Protein AF-0000000079027272 (afdb_homodimer)

Sequence (324 aa):
MKRSRFILGLALTLLLTIATTPSQCKYHSKNQIARANRTTDKSATPFGSLYAFDDLLREGPEPNSTVVGNGKGLYLSASQDPANFTLVMYADFGFTTGKFKGSSFGVFSRNPVAELPEREMAVVGGRGKFRLARGFVRVKTHYFNAIMGDNIVKYKATLIHYMKRSRFILGLALTLLLTIATTPSQCKYHSKNQIARANRTTDKSATPFGSLYAFDDLLREGPEPNSTVVGNGKGLYLSASQDPANFTLVMYADFGFTTGKFKGSSFGVFSRNPVAELPEREMAVVGGRGKFRLARGFVRVKTHYFNAIMGDNIVKYKATLIHY

InterPro domains:
  IPR004265 Dirigent protein [PF03018] (31-159)
  IPR004265 Dirigent protein [PTHR21495] (33-157)
  IPR044859 Allene oxide cyclase/Dirigent protein [G3DSA:2.40.480.10] (22-154)

Nearest PDB structures (foldseek):
  8th2-assembly1_C  TM=8.639E-01  e=2.948E-14  Pisum sativum
  6ooc-assembly1_B  TM=8.538E-01  e=3.631E-14  Glycyrrhiza echinata
  6ooc-assembly1_C  TM=8.165E-01  e=3.106E-14  Glycyrrhiza echinata
  6ooc-assembly1_A  TM=8.113E-01  e=9.766E-14  Glycyrrhiza echinata
  6ood-assembly1_A  TM=8.387E-01  e=9.656E-13  Pisum sativum

Organism: Rubus argutus (NCBI:txid59490)

Foldseek 3Di:
DPDDDDDDDDKDKDKAKKKWFWDPDPDTQKDFDDADPPPPPPQPWRARTKMWGWTFMFSDLDPPGDTFFIKTDMKGQHDSDPLQTKIWDFIKTAGCDDPRHPKIWTWTAIDRVNDPQKDKTWIDAMDDVQHPKTWMKIKGWPDADPVSRTTMMMIIIIIIGD/DDDDDDDDDDKDKDKAKKKWFWDPDPDTQKDWDDADPPPPPPQPWRARTKMWGWTFMFSDLDPPGDTFFIKTDMKGFHDSDPLQTKIWDFIKTAGCDDPRHPKIWTWTAIDRVNDPQKDKTWTDAMDDVQHPKTWMWIKGWPDADPVSRTTMMMIIIIIIGD

Radius of gyration: 20.02 Å; Cα contacts (8 Å, |Δi|>4): 958; chains: 2; bounding box: 42×56×56 Å

Secondary structure (DSSP, 8-state):
-----------EEEEEEEEEE---SSS-SEEEEE--TT--TT-SS-TT-EEEEEEEEESSSSTTSPEEEEEEEEEEE--S-GGG--EEEEEEEEE-SGGGTT-EEEEEEEE-TTS-S-EEEEEEEEEGGGTT-EEEEEEEEEEEETTTTEEEEEEEEEEEE-/---EEE-----EEEEEEEEEE---SSS-SEEEEE--SS--TT-SS-TT-EEEEEEEEESSSSTTSPEEEEEEEEEEE--S-GGG--EEEEEEEEE-SGGGTT-EEEEEEEE-TTS-S-EEEEEEEEEGGGTT-EEEEEEEEEEEETTTTEEEEEEEEEEEE-

pLDDT: mean 88.58, std 12.96, range [37.84, 98.75]

Solvent-accessible surface area (backbone atoms only — not comparable to full-atom values): 15992 Å² total; per-residue (Å²): 126,88,78,82,74,86,72,88,73,63,55,34,33,39,56,46,61,32,10,37,35,63,35,84,51,97,52,69,30,59,43,79,75,34,38,27,73,75,56,49,96,74,53,82,34,64,36,30,29,31,28,39,38,47,25,35,18,18,57,35,78,52,93,83,40,55,75,35,33,33,36,37,40,36,40,29,34,37,22,68,49,64,83,62,29,26,32,32,37,46,34,37,43,35,25,71,41,74,95,47,43,74,16,28,40,29,33,45,25,45,39,47,69,59,46,74,77,59,34,55,28,10,22,52,29,31,36,63,89,29,31,74,17,31,16,35,30,40,37,31,78,74,42,77,38,82,90,82,66,44,44,29,37,33,35,43,33,41,33,37,23,95,129,86,55,70,42,82,63,92,71,64,77,42,80,44,79,46,62,32,11,38,34,64,34,85,51,99,47,70,29,60,35,54,24,45,58,46,88,73,60,51,99,74,58,85,32,66,39,51,29,30,30,26,30,35,24,34,19,18,58,36,80,50,92,82,39,55,73,33,34,30,36,32,32,38,40,30,34,68,24,70,48,66,84,62,28,27,33,36,38,47,33,24,42,34,26,71,41,74,97,48,45,72,15,30,40,17,32,60,30,57,39,49,69,56,46,73,77,56,36,63,34,38,32,50,12,6,18,61,88,29,29,49,17,33,42,36,30,38,37,33,78,76,43,78,38,82,88,83,66,44,44,30,37,35,36,43,33,41,36,38,24,96

Structure (mmCIF, N/CA/C/O backbone):
data_AF-0000000079027272-model_v1
#
loop_
_entity.id
_entity.type
_entity.pdbx_description
1 polymer 'Dirigent protein'
#
loop_
_atom_site.group_PDB
_atom_site.id
_atom_site.type_symbol
_atom_site.label_atom_id
_atom_site.label_alt_id
_atom_site.label_comp_id
_atom_site.label_asym_id
_atom_site.label_entity_id
_atom_site.label_seq_id
_atom_site.pdbx_PDB_ins_code
_atom_site.Cartn_x
_atom_site.Cartn_y
_atom_site.Cartn_z
_atom_site.occupancy
_atom_site.B_iso_or_equiv
_atom_site.auth_seq_id
_atom_site.auth_comp_id
_atom_site.auth_asym_id
_atom_site.auth_atom_id
_atom_site.pdbx_PDB_model_num
ATOM 1 N N . MET A 1 1 ? -20 -11.266 31.109 1 37.84 1 MET A N 1
ATOM 2 C CA . MET A 1 1 ? -18.656 -11.086 30.609 1 37.84 1 MET A CA 1
ATOM 3 C C . MET A 1 1 ? -18.312 -12.148 29.562 1 37.84 1 MET A C 1
ATOM 5 O O . MET A 1 1 ? -18.344 -13.344 29.859 1 37.84 1 MET A O 1
ATOM 9 N N . LYS A 1 2 ? -18.672 -11.781 28.297 1 43.16 2 LYS A N 1
ATOM 10 C CA . LYS A 1 2 ? -18.578 -12.82 27.281 1 43.16 2 LYS A CA 1
ATOM 11 C C . LYS A 1 2 ? -17.234 -13.539 27.328 1 43.16 2 LYS A C 1
ATOM 13 O O . LYS A 1 2 ? -16.203 -12.898 27.516 1 43.16 2 LYS A O 1
ATOM 18 N N . ARG A 1 3 ? -17.094 -14.883 27.562 1 42.66 3 ARG A N 1
ATOM 19 C CA . ARG A 1 3 ? -15.961 -15.773 27.75 1 42.66 3 ARG A CA 1
ATOM 20 C C . ARG A 1 3 ? -15.094 -15.82 26.5 1 42.66 3 ARG A C 1
ATOM 22 O O . ARG A 1 3 ? -15.602 -15.992 25.391 1 42.66 3 ARG A O 1
ATOM 29 N N . SER A 1 4 ? -13.93 -15.273 26.469 1 53.44 4 SER A N 1
ATOM 30 C CA . SER A 1 4 ? -12.93 -15.375 25.406 1 53.44 4 SER A CA 1
ATOM 31 C C . SER A 1 4 ? -12.492 -16.828 25.203 1 53.44 4 SER A C 1
ATOM 33 O O . SER A 1 4 ? -12.164 -17.516 26.156 1 53.44 4 SER A O 1
ATOM 35 N N . ARG A 1 5 ? -13.086 -17.562 24.266 1 51.94 5 ARG A N 1
ATOM 36 C CA . ARG A 1 5 ? -12.633 -18.922 23.953 1 51.94 5 ARG A CA 1
ATOM 37 C C . ARG A 1 5 ? -11.25 -18.906 23.312 1 51.94 5 ARG A C 1
ATOM 39 O O . ARG A 1 5 ? -10.977 -18.078 22.438 1 51.94 5 ARG A O 1
ATOM 46 N N . PHE A 1 6 ? -10.344 -19.516 24.078 1 56.75 6 PHE A N 1
ATOM 47 C CA . PHE A 1 6 ? -9.016 -19.734 23.516 1 56.75 6 PHE A CA 1
ATOM 48 C C . PHE A 1 6 ? -9.094 -20.609 22.266 1 56.75 6 PHE A C 1
ATOM 50 O O . PHE A 1 6 ? -9.781 -21.625 22.266 1 56.75 6 PHE A O 1
ATOM 57 N N . ILE A 1 7 ? -8.891 -20.062 21.172 1 57.84 7 ILE A N 1
ATOM 58 C CA . ILE A 1 7 ? -8.844 -20.844 19.938 1 57.84 7 ILE A CA 1
ATOM 59 C C . ILE A 1 7 ? -7.395 -21.172 19.594 1 57.84 7 ILE A C 1
ATOM 61 O O . ILE A 1 7 ? -6.543 -20.281 19.578 1 57.84 7 ILE A O 1
ATOM 65 N N . LEU A 1 8 ? -7 -22.344 19.797 1 59.88 8 LEU A N 1
ATOM 66 C CA . LEU A 1 8 ? -5.715 -22.812 19.297 1 59.88 8 LEU A CA 1
ATOM 67 C C . LEU A 1 8 ? -5.75 -22.969 17.766 1 59.88 8 LEU A C 1
ATOM 69 O O . LEU A 1 8 ? -6.68 -23.562 17.219 1 59.88 8 LEU A O 1
ATOM 73 N N . GLY A 1 9 ? -5.039 -21.984 17.125 1 60.5 9 GLY A N 1
ATOM 74 C CA . GLY A 1 9 ? -5.066 -22.109 15.68 1 60.5 9 GLY A CA 1
ATOM 75 C C . GLY A 1 9 ? -3.736 -22.531 15.094 1 60.5 9 GLY A C 1
ATOM 76 O O . GLY A 1 9 ? -2.686 -22.312 15.695 1 60.5 9 GLY A O 1
ATOM 77 N N . L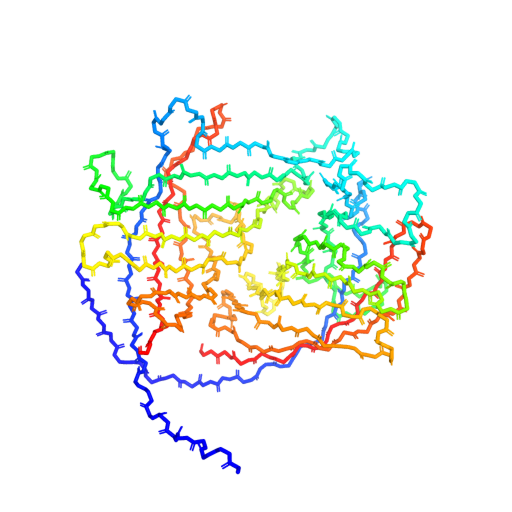EU A 1 10 ? -3.812 -23.469 14.227 1 71.25 10 LEU A N 1
ATOM 78 C CA . LEU A 1 10 ? -2.658 -23.891 13.445 1 71.25 10 LEU A CA 1
ATOM 79 C C . LEU A 1 10 ? -2.469 -23 12.227 1 71.25 10 LEU A C 1
ATOM 81 O O . LEU A 1 10 ? -3.43 -22.688 11.516 1 71.25 10 LEU A O 1
ATOM 85 N N . ALA A 1 11 ? -1.301 -22.438 12.203 1 76.56 11 ALA A N 1
ATOM 86 C CA . ALA A 1 11 ? -0.993 -21.656 11.016 1 76.56 11 ALA A CA 1
ATOM 87 C C . ALA A 1 11 ? -0.346 -22.516 9.938 1 76.56 11 ALA A C 1
ATOM 89 O O . ALA A 1 11 ? 0.498 -23.359 10.234 1 76.56 11 ALA A O 1
ATOM 90 N N . LEU A 1 12 ? -0.949 -22.391 8.742 1 82.19 12 LEU A N 1
ATOM 91 C CA . LEU A 1 12 ? -0.43 -23.094 7.578 1 82.19 12 LEU A CA 1
ATOM 92 C C . LEU A 1 12 ? 0.131 -22.109 6.555 1 82.19 12 LEU A C 1
ATOM 94 O O . LEU A 1 12 ? -0.449 -21.047 6.328 1 82.19 12 LEU A O 1
ATOM 98 N N . THR A 1 13 ? 1.261 -22.562 6.031 1 87.44 13 THR A N 1
ATOM 99 C CA . THR A 1 13 ? 1.841 -21.75 4.961 1 87.44 13 THR A CA 1
ATOM 100 C C . THR A 1 13 ? 1.436 -22.297 3.594 1 87.44 13 THR A C 1
ATOM 102 O O . THR A 1 13 ? 1.545 -23.5 3.34 1 87.44 13 THR A O 1
ATOM 105 N N . LEU A 1 14 ? 0.906 -21.453 2.75 1 87.75 14 LEU A N 1
ATOM 106 C CA . LEU A 1 14 ? 0.535 -21.766 1.378 1 87.75 14 LEU A CA 1
ATOM 107 C C . LEU A 1 14 ? 1.426 -21.031 0.384 1 87.75 14 LEU A C 1
ATOM 109 O O . LEU A 1 14 ? 1.659 -19.828 0.526 1 87.75 14 LEU A O 1
ATOM 113 N N . LEU A 1 15 ? 1.978 -21.812 -0.523 1 90.62 15 LEU A N 1
ATOM 114 C CA . LEU A 1 15 ? 2.746 -21.25 -1.628 1 90.62 15 LEU A CA 1
ATOM 115 C C . LEU A 1 15 ? 1.968 -21.344 -2.936 1 90.62 15 LEU A C 1
ATOM 117 O O . LEU A 1 15 ? 1.522 -22.438 -3.318 1 90.62 15 LEU A O 1
ATOM 121 N N . LEU A 1 16 ? 1.773 -20.234 -3.625 1 93 16 LEU A N 1
ATOM 122 C CA . LEU A 1 16 ? 0.993 -20.156 -4.855 1 93 16 LEU A CA 1
ATOM 123 C C . LEU A 1 16 ? 1.752 -19.375 -5.934 1 93 16 LEU A C 1
ATOM 125 O O . LEU A 1 16 ? 2.385 -18.359 -5.645 1 93 16 LEU A O 1
ATOM 129 N N . THR A 1 17 ? 1.696 -19.922 -7.117 1 94.38 17 THR A N 1
ATOM 130 C CA . THR A 1 17 ? 2.158 -19.172 -8.273 1 94.38 17 THR A CA 1
ATOM 131 C C . THR A 1 17 ? 0.999 -18.859 -9.219 1 94.38 17 THR A C 1
ATOM 133 O O . THR A 1 17 ? 0.255 -19.766 -9.609 1 94.38 17 THR A O 1
ATOM 136 N N . ILE A 1 18 ? 0.856 -17.578 -9.547 1 94.69 18 ILE A N 1
ATOM 137 C CA . ILE A 1 18 ? -0.203 -17.109 -10.438 1 94.69 18 ILE A CA 1
ATOM 138 C C . ILE A 1 18 ? 0.326 -15.977 -11.32 1 94.69 18 ILE A C 1
ATOM 140 O O . ILE A 1 18 ? 1.447 -15.5 -11.125 1 94.69 18 ILE A O 1
ATOM 144 N N . ALA A 1 19 ? -0.544 -15.68 -12.305 1 96.25 19 ALA A N 1
ATOM 145 C CA . ALA A 1 19 ? -0.18 -14.555 -13.172 1 96.25 19 ALA A CA 1
ATOM 146 C C . ALA A 1 19 ? -1.413 -13.758 -13.586 1 96.25 19 ALA A C 1
ATOM 148 O O . ALA A 1 19 ? -2.502 -14.32 -13.734 1 96.25 19 ALA A O 1
ATOM 149 N N . THR A 1 20 ? -1.209 -12.453 -13.734 1 94 20 THR A N 1
ATOM 150 C CA . THR A 1 20 ? -2.256 -11.633 -14.328 1 94 20 THR A CA 1
ATOM 151 C C . THR A 1 20 ? -1.944 -11.344 -15.789 1 94 20 THR A C 1
ATOM 153 O O . THR A 1 20 ? -0.791 -11.094 -16.156 1 94 20 THR A O 1
ATOM 156 N N . THR A 1 21 ? -2.965 -11.367 -16.578 1 90.88 21 THR A N 1
ATOM 157 C CA . THR A 1 21 ? -2.934 -10.969 -17.984 1 90.88 21 THR A CA 1
ATOM 158 C C . THR A 1 21 ? -4.094 -10.031 -18.297 1 90.88 21 THR A C 1
ATOM 160 O O . THR A 1 21 ? -5.137 -10.07 -17.641 1 90.88 21 THR A O 1
ATOM 163 N N . PRO A 1 22 ? -3.822 -9.156 -19.312 1 86.25 22 PRO A N 1
ATOM 164 C CA . PRO A 1 22 ? -4.93 -8.258 -19.641 1 86.25 22 PRO A CA 1
ATOM 165 C C . PRO A 1 22 ? -6.199 -9.008 -20.031 1 86.25 22 PRO A C 1
ATOM 167 O O . PRO A 1 22 ? -6.129 -10.07 -20.656 1 86.25 22 PRO A O 1
ATOM 170 N N . SER A 1 23 ? -7.281 -8.359 -19.562 1 79.06 23 SER A N 1
ATOM 171 C CA . SER A 1 23 ? -8.555 -8.906 -20.031 1 79.06 23 SER A CA 1
ATOM 172 C C . SER A 1 23 ? -8.82 -8.523 -21.469 1 79.06 23 SER A C 1
ATOM 174 O O . SER A 1 23 ? -8.344 -7.488 -21.953 1 79.06 23 SER A O 1
ATOM 176 N N . GLN A 1 24 ? -9.188 -9.406 -22.266 1 68.44 24 GLN A N 1
ATOM 177 C CA . GLN A 1 24 ? -9.508 -9.18 -23.672 1 68.44 24 GLN A CA 1
ATOM 178 C C . GLN A 1 24 ? -10.883 -8.531 -23.812 1 68.44 24 GLN A C 1
ATOM 180 O O . GLN A 1 24 ? -11.406 -8.445 -24.922 1 68.44 24 GLN A O 1
ATOM 185 N N . CYS A 1 25 ? -11.266 -8.047 -22.75 1 60.62 25 CYS A N 1
ATOM 186 C CA . CYS A 1 25 ? -12.609 -7.5 -22.906 1 60.62 25 CYS A CA 1
ATOM 187 C C . CYS A 1 25 ? -12.586 -6.199 -23.688 1 60.62 25 CYS A C 1
ATOM 189 O O . CYS A 1 25 ? -11.516 -5.656 -23.969 1 60.62 25 CYS A O 1
ATOM 191 N N . LYS A 1 26 ? -13.766 -5.848 -24.219 1 55.88 26 LYS A N 1
ATOM 192 C CA . LYS A 1 26 ? -13.992 -4.66 -25.047 1 55.88 26 LYS A CA 1
ATOM 193 C C . LYS A 1 26 ? -13.344 -3.43 -24.406 1 55.88 26 LYS A C 1
ATOM 195 O O . LYS A 1 26 ? -12.844 -2.557 -25.125 1 55.88 26 LYS A O 1
ATOM 200 N N . TYR A 1 27 ? -13.398 -3.479 -23.094 1 59.91 27 TYR A N 1
ATOM 201 C CA . TYR A 1 27 ? -12.797 -2.326 -22.438 1 59.91 27 TYR A CA 1
ATOM 202 C C . TYR A 1 27 ? -11.391 -2.643 -21.953 1 59.91 27 TYR A C 1
ATOM 204 O O . TYR A 1 27 ? -11.062 -3.801 -21.688 1 59.91 27 TYR A O 1
ATOM 212 N N . HIS A 1 28 ? -10.656 -1.711 -21.953 1 70.38 28 HIS A N 1
ATOM 213 C CA . HIS A 1 28 ? -9.297 -1.868 -21.453 1 70.38 28 HIS A CA 1
ATOM 214 C C . HIS A 1 28 ? -9.305 -2.338 -20 1 70.38 28 HIS A C 1
ATOM 216 O O . HIS A 1 28 ? -10.133 -1.894 -19.203 1 70.38 28 HIS A O 1
ATOM 222 N N . SER A 1 29 ? -8.562 -3.297 -19.719 1 82.31 29 SER A N 1
ATOM 223 C CA . SER A 1 29 ? -8.531 -3.939 -18.406 1 82.31 29 SER A CA 1
ATOM 224 C C . SER A 1 29 ? -8.07 -2.969 -17.328 1 82.31 29 SER A C 1
ATOM 226 O O . SER A 1 29 ? -8.156 -3.273 -16.141 1 82.31 29 SER A O 1
ATOM 228 N N . LYS A 1 30 ? -7.613 -1.776 -17.766 1 88.69 30 LYS A N 1
ATOM 229 C CA . LYS A 1 30 ? -7.195 -0.708 -16.859 1 88.69 30 LYS A CA 1
ATOM 230 C C . LYS A 1 30 ? -7.738 0.643 -17.328 1 88.69 30 LYS A C 1
ATOM 232 O O . LYS A 1 30 ? -7.656 0.98 -18.5 1 88.69 30 LYS A O 1
ATOM 237 N N . ASN A 1 31 ? -8.312 1.401 -16.453 1 89.81 31 ASN A N 1
ATOM 238 C CA . ASN A 1 31 ? -8.883 2.715 -16.75 1 89.81 31 ASN A CA 1
ATOM 239 C C . ASN A 1 31 ? -8.484 3.738 -15.688 1 89.81 31 ASN A C 1
ATOM 241 O O . ASN A 1 31 ? -8.633 3.488 -14.484 1 89.81 31 ASN A O 1
ATOM 245 N N . GLN A 1 32 ? -7.98 4.867 -16.172 1 91.31 32 GLN A N 1
ATOM 246 C CA . GLN A 1 32 ? -7.715 5.961 -15.242 1 91.31 32 GLN A CA 1
ATOM 247 C C . GLN A 1 32 ? -9.016 6.531 -14.68 1 91.31 32 GLN A C 1
ATOM 249 O O . GLN A 1 32 ? -9.93 6.863 -15.43 1 91.31 32 GLN A O 1
ATOM 254 N N . ILE A 1 33 ? -9.117 6.656 -13.422 1 93.88 33 ILE A N 1
ATOM 255 C CA . ILE A 1 33 ? -10.391 7.082 -12.844 1 93.88 33 ILE A CA 1
ATOM 256 C C . ILE A 1 33 ? -10.203 8.406 -12.109 1 93.88 33 ILE A C 1
ATOM 258 O O . ILE A 1 33 ? -11.18 9.07 -11.758 1 93.88 33 ILE A O 1
ATOM 262 N N . ALA A 1 34 ? -8.992 8.734 -11.828 1 93.5 34 ALA A N 1
ATOM 263 C CA . ALA A 1 34 ? -8.664 10.016 -11.188 1 93.5 34 ALA A CA 1
ATOM 264 C C . ALA A 1 34 ? -7.246 10.453 -11.539 1 93.5 34 ALA A C 1
ATOM 266 O O . ALA A 1 34 ? -6.422 9.633 -11.945 1 93.5 34 ALA A O 1
ATOM 267 N N . ARG A 1 35 ? -6.988 11.734 -11.406 1 90.31 35 ARG A N 1
ATOM 268 C CA . ARG A 1 35 ? -5.66 12.273 -11.664 1 90.31 35 ARG A CA 1
ATOM 269 C C . ARG A 1 35 ? -5.441 13.586 -10.914 1 90.31 35 ARG A C 1
ATOM 271 O O . ARG A 1 35 ? -6.402 14.273 -10.578 1 90.31 35 ARG A O 1
ATOM 278 N N . ALA A 1 36 ? -4.176 13.781 -10.664 1 86.69 36 ALA A N 1
ATOM 279 C CA . ALA A 1 36 ? -3.836 15.039 -10 1 86.69 36 ALA A CA 1
ATOM 280 C C . ALA A 1 36 ? -4.312 16.234 -10.812 1 86.69 36 ALA A C 1
ATOM 282 O O . ALA A 1 36 ? -4.227 16.234 -12.047 1 86.69 36 ALA A O 1
ATOM 283 N N . ASN A 1 37 ? -4.922 17.125 -10.102 1 74 37 ASN A N 1
ATOM 284 C CA . ASN A 1 37 ? -5.363 18.359 -10.75 1 74 37 ASN A CA 1
ATOM 285 C C . ASN A 1 37 ? -4.191 19.141 -11.344 1 74 37 ASN A C 1
ATOM 287 O O . ASN A 1 37 ? -4.336 19.781 -12.375 1 74 37 ASN A O 1
ATOM 291 N N . ARG A 1 38 ? -3.143 19.219 -10.516 1 62.56 38 ARG A N 1
ATOM 292 C CA . ARG A 1 38 ? -2.035 20.031 -11 1 62.56 38 ARG A CA 1
ATOM 293 C C . ARG A 1 38 ? -0.962 19.172 -11.656 1 62.56 38 ARG A C 1
ATOM 295 O O . ARG A 1 38 ? 0.179 19.609 -11.82 1 62.56 38 ARG A O 1
ATOM 302 N N . THR A 1 39 ? -1.267 17.938 -12.039 1 55.66 39 THR A N 1
ATOM 303 C CA . THR A 1 39 ? -0.167 17.25 -12.711 1 55.66 39 THR A CA 1
ATOM 304 C C . THR A 1 39 ? 0.301 18.047 -13.93 1 55.66 39 THR A C 1
ATOM 306 O O . THR A 1 39 ? -0.513 18.453 -14.758 1 55.66 39 THR A O 1
ATOM 309 N N . THR A 1 40 ? 1.293 18.812 -13.711 1 53.12 40 THR A N 1
ATOM 310 C CA . THR A 1 40 ? 1.785 19.609 -14.828 1 53.12 40 THR A CA 1
ATOM 311 C C . THR A 1 40 ? 2.162 18.719 -16 1 53.12 40 THR A C 1
ATOM 313 O O . THR A 1 40 ? 2.615 17.578 -15.805 1 53.12 40 THR A O 1
ATOM 316 N N . ASP A 1 41 ? 1.489 18.938 -17.094 1 56.25 41 ASP A N 1
ATOM 317 C CA . ASP A 1 41 ? 1.88 18.391 -18.375 1 56.25 41 ASP A CA 1
ATOM 318 C C . ASP A 1 41 ? 3.381 18.109 -18.422 1 56.25 41 ASP A C 1
ATOM 320 O O . ASP A 1 41 ? 3.861 17.422 -19.328 1 56.25 41 ASP A O 1
ATOM 324 N N . LYS A 1 42 ? 3.998 18.547 -17.281 1 61.62 42 LYS A N 1
ATOM 325 C CA . LYS A 1 42 ? 5.449 18.422 -17.422 1 61.62 42 LYS A CA 1
ATOM 326 C C . LYS A 1 42 ? 6.008 17.375 -16.469 1 61.62 42 LYS A C 1
ATOM 328 O O . LYS A 1 42 ? 7.227 17.219 -16.359 1 61.62 42 LYS A O 1
ATOM 333 N N . SER A 1 43 ? 5.07 16.531 -15.797 1 70.12 43 SER A N 1
ATOM 334 C CA . SER A 1 43 ? 5.652 15.586 -14.844 1 70.12 43 SER A CA 1
ATOM 335 C C . SER A 1 43 ? 6.211 14.359 -15.555 1 70.12 43 SER A C 1
ATOM 337 O O . SER A 1 43 ? 5.641 13.898 -16.547 1 70.12 43 SER A O 1
ATOM 339 N N . ALA A 1 44 ? 7.414 13.969 -15.141 1 80.5 44 ALA A N 1
ATOM 340 C CA . ALA A 1 44 ? 8.102 12.828 -15.734 1 80.5 44 ALA A CA 1
ATOM 341 C C . ALA A 1 44 ? 7.34 11.531 -15.477 1 80.5 44 ALA A C 1
ATOM 343 O O . ALA A 1 44 ? 7.586 10.516 -16.125 1 80.5 44 ALA A O 1
ATOM 344 N N . THR A 1 45 ? 6.465 11.508 -14.469 1 86.56 45 THR A N 1
ATOM 345 C CA . THR A 1 45 ? 5.617 10.359 -14.148 1 86.56 45 THR A CA 1
ATOM 346 C C . THR A 1 45 ? 4.152 10.781 -14.062 1 86.56 45 THR A C 1
ATOM 348 O O . THR A 1 45 ? 3.846 11.961 -13.906 1 86.56 45 THR A O 1
ATOM 351 N N . PRO A 1 46 ? 3.299 9.906 -14.164 1 89.38 46 PRO A N 1
ATOM 352 C CA . PRO A 1 46 ? 1.892 10.242 -13.945 1 89.38 46 PRO A CA 1
ATOM 353 C C . PRO A 1 46 ? 1.521 10.266 -12.461 1 89.38 46 PRO A C 1
ATOM 355 O O . PRO A 1 46 ? 0.479 9.727 -12.07 1 89.38 46 PRO A O 1
ATOM 358 N N . PHE A 1 47 ? 2.336 10.906 -11.719 1 90.38 47 PHE A N 1
ATOM 359 C CA . PHE A 1 47 ? 2.1 10.984 -10.281 1 90.38 47 PHE A CA 1
ATOM 360 C C . PHE A 1 47 ? 0.689 11.484 -9.992 1 90.38 47 PHE A C 1
ATOM 362 O O . PHE A 1 47 ? 0.264 12.508 -10.539 1 90.38 47 PHE A O 1
ATOM 369 N N . GLY A 1 48 ? 0.045 10.68 -9.164 1 93.12 48 GLY A N 1
ATOM 370 C CA . GLY A 1 48 ? -1.293 11.086 -8.766 1 93.12 48 GLY A CA 1
ATOM 371 C C . GLY A 1 48 ? -2.381 10.5 -9.641 1 93.12 48 GLY A C 1
ATOM 372 O O . GLY A 1 48 ? -3.568 10.758 -9.422 1 93.12 48 GLY A O 1
ATOM 373 N N . SER A 1 49 ? -1.985 9.797 -10.602 1 94.19 49 SER A N 1
ATOM 374 C CA . SER A 1 49 ? -2.996 9.109 -11.398 1 94.19 49 SER A CA 1
ATOM 375 C C . SER A 1 49 ? -3.459 7.828 -10.727 1 94.19 49 SER A C 1
ATOM 377 O O . SER A 1 49 ? -2.639 7.031 -10.266 1 94.19 49 SER A O 1
ATOM 379 N N . LEU A 1 50 ? -4.766 7.66 -10.625 1 96.38 50 LEU A N 1
ATOM 380 C CA . LEU A 1 50 ? -5.391 6.477 -10.047 1 96.38 50 LEU A CA 1
ATOM 381 C C . LEU A 1 50 ? -6.105 5.66 -11.109 1 96.38 50 LEU A C 1
ATOM 383 O O . LEU A 1 50 ? -6.84 6.211 -11.938 1 96.38 50 LEU A O 1
ATOM 387 N N . TYR A 1 51 ? -5.902 4.355 -11.078 1 94.56 51 TYR A N 1
ATOM 388 C CA . TYR A 1 51 ? -6.473 3.471 -12.086 1 94.56 51 TYR A CA 1
ATOM 389 C C . TYR A 1 51 ? -7.312 2.377 -11.438 1 94.56 51 TYR A C 1
ATOM 391 O O . TYR A 1 51 ? -6.969 1.877 -10.359 1 94.56 51 TYR A O 1
ATOM 399 N N . ALA A 1 52 ? -8.391 2.023 -12.125 1 96 52 ALA A N 1
ATOM 400 C CA . ALA A 1 52 ? -9.109 0.776 -11.859 1 96 52 ALA A CA 1
ATOM 401 C C . ALA A 1 52 ? -8.688 -0.315 -12.844 1 96 52 ALA A C 1
ATOM 403 O O . ALA A 1 52 ? -8.445 -0.039 -14.016 1 96 52 ALA A O 1
ATOM 404 N N . PHE A 1 53 ? -8.602 -1.552 -12.32 1 93.75 53 PHE A N 1
ATOM 405 C CA . PHE A 1 53 ? -8.219 -2.604 -13.258 1 93.75 53 PHE A CA 1
ATOM 406 C C . PHE A 1 53 ? -9 -3.885 -12.984 1 93.75 53 PHE A C 1
ATOM 408 O O . PHE A 1 53 ? -9.508 -4.082 -11.875 1 93.75 53 PHE A O 1
ATOM 415 N N . ASP A 1 54 ? -9.211 -4.688 -13.906 1 94.88 54 ASP A N 1
ATOM 416 C CA . ASP A 1 54 ? -9.781 -6.035 -13.938 1 94.88 54 ASP A CA 1
ATOM 417 C C . ASP A 1 54 ? -9.008 -6.93 -14.906 1 94.88 54 ASP A C 1
ATOM 419 O O . ASP A 1 54 ? -9.297 -6.953 -16.109 1 94.88 54 ASP A O 1
ATOM 423 N N . ASP A 1 55 ? -8.07 -7.715 -14.352 1 94.06 55 ASP A N 1
ATOM 424 C CA . ASP A 1 55 ? -7.219 -8.594 -15.156 1 94.06 55 ASP A CA 1
ATOM 425 C C . ASP A 1 55 ? -7.586 -10.062 -14.938 1 94.06 55 ASP A C 1
ATOM 427 O O . ASP A 1 55 ? -8.047 -10.438 -13.859 1 94.06 55 ASP A O 1
ATOM 431 N N . LEU A 1 56 ? -7.328 -10.805 -15.969 1 94.25 56 LEU A N 1
ATOM 432 C CA . LEU A 1 56 ? -7.453 -12.25 -15.781 1 94.25 56 LEU A CA 1
ATOM 433 C C . LEU A 1 56 ? -6.348 -12.773 -14.875 1 94.25 56 LEU A C 1
ATOM 435 O O . LEU A 1 56 ? -5.203 -12.32 -14.961 1 94.25 56 LEU A O 1
ATOM 439 N N . LEU A 1 57 ? -6.73 -13.68 -14.055 1 95.94 57 LEU A N 1
ATOM 440 C CA . LEU A 1 57 ? -5.781 -14.445 -13.25 1 95.94 57 LEU A CA 1
ATOM 441 C C . LEU A 1 57 ? -5.574 -15.844 -13.828 1 95.94 57 LEU A C 1
ATOM 443 O O . LEU A 1 57 ? -6.543 -16.578 -14.055 1 95.94 57 LEU A O 1
ATOM 447 N N . ARG A 1 58 ? -4.285 -16.188 -14.023 1 96.31 58 ARG A N 1
ATOM 448 C CA . ARG A 1 58 ? -3.951 -17.469 -14.648 1 96.31 58 ARG A CA 1
ATOM 449 C C . ARG A 1 58 ? -3 -18.266 -13.773 1 96.31 58 ARG A C 1
ATOM 451 O O . ARG A 1 58 ? -2.359 -17.719 -12.875 1 96.31 58 ARG A O 1
ATOM 458 N N . GLU A 1 59 ? -2.896 -19.531 -14.055 1 95.31 59 GLU A N 1
ATOM 459 C CA . GLU A 1 59 ? -1.995 -20.422 -13.328 1 95.31 59 GLU A CA 1
ATOM 460 C C . GLU A 1 59 ? -0.536 -20.078 -13.609 1 95.31 59 GLU A C 1
ATOM 462 O O . GLU A 1 59 ? 0.35 -20.406 -12.812 1 95.31 59 GLU A O 1
ATOM 467 N N . GLY A 1 60 ? -0.342 -19.516 -14.766 1 92.56 60 GLY A N 1
ATOM 468 C CA . GLY A 1 60 ? 0.993 -19.078 -15.148 1 92.56 60 GLY A CA 1
ATOM 469 C C . GLY A 1 60 ? 0.989 -18.016 -16.219 1 92.56 60 GLY A C 1
ATOM 470 O O . GLY A 1 60 ? -0.071 -17.625 -16.719 1 92.56 60 GLY A O 1
ATOM 471 N N . PRO A 1 61 ? 2.17 -17.484 -16.516 1 90.5 61 PRO A N 1
ATOM 472 C CA . PRO A 1 61 ? 2.262 -16.328 -17.406 1 90.5 61 PRO A CA 1
ATOM 473 C C . PRO A 1 61 ? 2.107 -16.703 -18.875 1 90.5 61 PRO A C 1
ATOM 475 O O . PRO A 1 61 ? 2.043 -15.82 -19.734 1 90.5 61 PRO A O 1
ATOM 478 N N . GLU A 1 62 ? 1.962 -17.953 -19.172 1 88.81 62 GLU A N 1
ATOM 479 C CA . GLU A 1 62 ? 1.84 -18.391 -20.562 1 88.81 62 GLU A CA 1
ATOM 480 C C . GLU A 1 62 ? 0.453 -18.078 -21.125 1 88.81 62 GLU A C 1
ATOM 482 O O . GLU A 1 62 ? -0.549 -18.219 -20.406 1 88.81 62 GLU A O 1
ATOM 487 N N . PRO A 1 63 ? 0.365 -17.625 -22.406 1 79.25 63 PRO A N 1
ATOM 488 C CA . PRO A 1 63 ? -0.907 -17.203 -23 1 79.25 63 PRO A CA 1
ATOM 489 C C . PRO A 1 63 ? -1.98 -18.297 -22.906 1 79.25 63 PRO A C 1
ATOM 491 O O . PRO A 1 63 ? -3.172 -17.984 -22.844 1 79.25 63 PRO A O 1
ATOM 494 N N . ASN A 1 64 ? -1.599 -19.547 -22.859 1 87.12 64 ASN A N 1
ATOM 495 C CA . ASN A 1 64 ? -2.59 -20.609 -22.859 1 87.12 64 ASN A CA 1
ATOM 496 C C . ASN A 1 64 ? -2.789 -21.172 -21.453 1 87.12 64 ASN A C 1
ATOM 498 O O . ASN A 1 64 ? -3.43 -22.219 -21.281 1 87.12 64 ASN A O 1
ATOM 502 N N . SER A 1 65 ? -2.254 -20.484 -20.578 1 91.94 65 SER A N 1
ATOM 503 C CA . SER A 1 65 ? -2.42 -20.938 -19.203 1 91.94 65 SER A CA 1
ATOM 504 C C . SER A 1 65 ? -3.873 -20.812 -18.75 1 91.94 65 SER A C 1
ATOM 506 O O . SER A 1 65 ? -4.594 -19.922 -19.188 1 91.94 65 SER A O 1
ATOM 508 N N . THR A 1 66 ? -4.336 -21.719 -17.875 1 95.38 66 THR A N 1
ATOM 509 C CA . THR A 1 66 ? -5.715 -21.797 -17.406 1 95.38 66 THR A CA 1
ATOM 510 C C . THR A 1 66 ? -6.078 -20.547 -16.609 1 95.38 66 THR A C 1
ATOM 512 O O . THR A 1 66 ? -5.309 -20.109 -15.758 1 95.38 66 THR A O 1
ATOM 515 N N . VAL A 1 67 ? -7.234 -19.984 -16.969 1 95.25 67 VAL A N 1
ATOM 516 C CA . VAL A 1 67 ? -7.785 -18.906 -16.172 1 95.25 67 VAL A CA 1
ATOM 517 C C . VAL A 1 67 ? -8.367 -19.453 -14.867 1 95.25 67 VAL A C 1
ATOM 519 O O . VAL A 1 67 ? -9.172 -20.391 -14.891 1 95.25 67 VAL A O 1
ATOM 522 N N . VAL A 1 68 ? -7.945 -18.844 -13.773 1 97.38 68 VAL A N 1
ATOM 523 C CA . VAL A 1 68 ? -8.406 -19.391 -12.5 1 97.38 68 VAL A CA 1
ATOM 524 C C . VAL A 1 68 ? -9.18 -18.312 -11.734 1 97.38 68 VAL A C 1
ATOM 526 O O . VAL A 1 68 ? -9.695 -18.578 -10.641 1 97.38 68 VAL A O 1
ATOM 529 N N . GLY A 1 69 ? -9.289 -17.031 -12.203 1 96.88 69 GLY A N 1
ATOM 530 C CA . GLY A 1 69 ? -10.016 -15.945 -11.57 1 96.88 69 GLY A CA 1
ATOM 531 C C . GLY A 1 69 ? -9.641 -14.578 -12.117 1 96.88 69 GLY A C 1
ATOM 532 O O . GLY A 1 69 ? -9.484 -14.414 -13.328 1 96.88 69 GLY A O 1
ATOM 533 N N . ASN A 1 70 ? -9.594 -13.641 -11.211 1 96.56 70 ASN A N 1
ATOM 534 C CA . ASN A 1 70 ? -9.258 -12.281 -11.625 1 96.56 70 ASN A CA 1
ATOM 535 C C . ASN A 1 70 ? -8.531 -11.523 -10.516 1 96.56 70 ASN A C 1
ATOM 537 O O . ASN A 1 70 ? -8.75 -11.781 -9.336 1 96.56 70 ASN A O 1
ATOM 541 N N . GLY A 1 71 ? -7.676 -10.742 -10.938 1 96.75 71 GLY A N 1
ATOM 542 C CA . GLY A 1 71 ? -7.176 -9.656 -10.117 1 96.75 71 GLY A CA 1
ATOM 543 C C . GLY A 1 71 ? -7.914 -8.344 -10.344 1 96.75 71 GLY A C 1
ATOM 544 O O . GLY A 1 71 ? -8.07 -7.91 -11.484 1 96.75 71 GLY A O 1
ATOM 545 N N . LYS A 1 72 ? -8.445 -7.754 -9.258 1 97.5 72 LYS A N 1
ATOM 546 C CA . LYS A 1 72 ? -9.234 -6.527 -9.336 1 97.5 72 LYS A CA 1
ATOM 547 C C . LYS A 1 72 ? -8.797 -5.523 -8.273 1 97.5 72 LYS A C 1
ATOM 549 O O . LYS A 1 72 ? -8.359 -5.91 -7.188 1 97.5 72 LYS A O 1
ATOM 554 N N . GLY A 1 73 ? -8.922 -4.211 -8.68 1 97.81 73 GLY A N 1
ATOM 555 C CA . GLY A 1 73 ? -8.648 -3.193 -7.68 1 97.81 73 GLY A CA 1
ATOM 556 C C . GLY A 1 73 ? -8.195 -1.873 -8.273 1 97.81 73 GLY A C 1
ATOM 557 O O . GLY A 1 73 ? -8.641 -1.492 -9.359 1 97.81 73 GLY A O 1
ATOM 558 N N . LEU A 1 74 ? -7.367 -1.196 -7.449 1 98.12 74 LEU A N 1
ATOM 559 C CA . LEU A 1 74 ? -6.812 0.103 -7.82 1 98.12 74 LEU A CA 1
ATOM 560 C C . LEU A 1 74 ? -5.289 0.077 -7.777 1 98.12 74 LEU A C 1
ATOM 562 O O . LEU A 1 74 ? -4.699 -0.709 -7.035 1 98.12 74 LEU A O 1
ATOM 566 N N . TYR A 1 75 ? -4.73 0.832 -8.578 1 97.38 75 TYR A N 1
ATOM 567 C CA . TYR A 1 75 ? -3.336 1.18 -8.32 1 97.38 75 TYR A CA 1
ATOM 568 C C . TYR A 1 75 ? -3.09 2.664 -8.562 1 97.38 75 TYR A C 1
ATOM 570 O O . TYR A 1 75 ? -3.711 3.266 -9.445 1 97.38 75 TYR A O 1
ATOM 578 N N . LEU A 1 76 ? -2.219 3.203 -7.777 1 97.69 76 LEU A N 1
ATOM 579 C CA . LEU A 1 76 ? -1.836 4.609 -7.812 1 97.69 76 LEU A CA 1
ATOM 580 C C . LEU A 1 76 ? -0.42 4.777 -8.352 1 97.69 76 LEU A C 1
ATOM 582 O O . LEU A 1 76 ? 0.5 4.078 -7.914 1 97.69 76 LEU A O 1
ATOM 586 N N . SER A 1 77 ? -0.281 5.664 -9.367 1 95.5 77 SER A N 1
ATOM 587 C CA . SER A 1 77 ? 1.063 6.156 -9.648 1 95.5 77 SER A CA 1
ATOM 588 C C . SER A 1 77 ? 1.55 7.098 -8.555 1 95.5 77 SER A C 1
ATOM 590 O O . SER A 1 77 ? 1.104 8.242 -8.469 1 95.5 77 SER A O 1
ATOM 592 N N . ALA A 1 78 ? 2.568 6.621 -7.816 1 94.88 78 ALA A N 1
ATOM 593 C CA . ALA A 1 78 ? 2.807 7.277 -6.535 1 94.88 78 ALA A CA 1
ATOM 594 C C . ALA A 1 78 ? 4.184 7.934 -6.504 1 94.88 78 ALA A C 1
ATOM 596 O O . ALA A 1 78 ? 4.617 8.438 -5.465 1 94.88 78 ALA A O 1
ATOM 597 N N . SER A 1 79 ? 4.883 7.945 -7.586 1 92.19 79 SER A N 1
ATOM 598 C CA . SER A 1 79 ? 6.234 8.492 -7.57 1 92.19 79 SER A CA 1
ATOM 599 C C . SER A 1 79 ? 6.348 9.719 -8.469 1 92.19 79 SER A C 1
ATOM 601 O O . SER A 1 79 ? 5.859 9.711 -9.602 1 92.19 79 SER A O 1
ATOM 603 N N . GLN A 1 80 ? 7.062 10.625 -7.953 1 86.25 80 GLN A N 1
ATOM 604 C CA . GLN A 1 80 ? 7.418 11.773 -8.773 1 86.25 80 GLN A CA 1
ATOM 605 C C . GLN A 1 80 ? 8.688 11.508 -9.578 1 86.25 80 GLN A C 1
ATOM 607 O O . GLN A 1 80 ? 8.836 12.008 -10.695 1 86.25 80 GLN A O 1
ATOM 612 N N . ASP A 1 81 ? 9.539 10.727 -8.969 1 85.31 81 ASP A N 1
ATOM 613 C CA . ASP A 1 81 ? 10.812 10.383 -9.594 1 85.31 81 ASP A CA 1
ATOM 614 C C . ASP A 1 81 ? 10.68 9.125 -10.445 1 85.31 81 ASP A C 1
ATOM 616 O O . ASP A 1 81 ? 10.383 8.047 -9.93 1 85.31 81 ASP A O 1
ATOM 620 N N . PRO A 1 82 ? 11.039 9.281 -11.695 1 86.94 82 PRO A N 1
ATOM 621 C CA . PRO A 1 82 ? 10.922 8.102 -12.555 1 86.94 82 PRO A CA 1
ATOM 622 C C . PRO A 1 82 ? 11.953 7.027 -12.219 1 86.94 82 PRO A C 1
ATOM 624 O O . PRO A 1 82 ? 11.727 5.844 -12.492 1 86.94 82 PRO A O 1
ATOM 627 N N . ALA A 1 83 ? 13.062 7.387 -11.609 1 87.81 83 ALA A N 1
ATOM 628 C CA . ALA A 1 83 ? 14.117 6.426 -11.32 1 87.81 83 ALA A CA 1
ATOM 629 C C . ALA A 1 83 ? 13.672 5.418 -10.266 1 87.81 83 ALA A C 1
ATOM 631 O O . ALA A 1 83 ? 14.141 4.277 -10.25 1 87.81 83 ALA A O 1
ATOM 632 N N . ASN A 1 84 ? 12.766 5.879 -9.43 1 90.31 84 ASN A N 1
ATOM 633 C CA . ASN A 1 84 ? 12.211 5.012 -8.398 1 90.31 84 ASN A CA 1
ATOM 634 C C . ASN A 1 84 ? 10.695 4.879 -8.539 1 90.31 84 ASN A C 1
ATOM 636 O O . ASN A 1 84 ? 9.961 4.996 -7.555 1 90.31 84 ASN A O 1
ATOM 640 N N . PHE A 1 85 ? 10.375 4.617 -9.773 1 93.38 85 PHE A N 1
ATOM 641 C CA . PHE A 1 85 ? 8.953 4.574 -10.086 1 93.38 85 PHE A CA 1
ATOM 642 C C . PHE A 1 85 ? 8.258 3.492 -9.273 1 93.38 85 PHE A C 1
ATOM 644 O O . PHE A 1 85 ? 8.688 2.338 -9.258 1 93.38 85 PHE A O 1
ATOM 651 N N . THR A 1 86 ? 7.258 3.932 -8.555 1 96.94 86 THR A N 1
ATOM 652 C CA . THR A 1 86 ? 6.535 3.072 -7.625 1 96.94 86 THR A CA 1
ATOM 653 C C . THR A 1 86 ? 5.027 3.271 -7.766 1 96.94 86 THR A C 1
ATOM 655 O O . THR A 1 86 ? 4.551 4.406 -7.855 1 96.94 86 THR A O 1
ATOM 658 N N . LEU A 1 87 ? 4.355 2.174 -7.844 1 97.56 87 LEU A N 1
ATOM 659 C CA . LEU A 1 87 ? 2.904 2.164 -7.68 1 97.56 87 LEU A CA 1
ATOM 660 C C . LEU A 1 87 ? 2.523 1.79 -6.25 1 97.56 87 LEU A C 1
ATOM 662 O O . LEU A 1 87 ? 3.311 1.165 -5.535 1 97.56 87 LEU A O 1
ATOM 666 N N . VAL A 1 88 ? 1.4 2.232 -5.816 1 98.75 88 VAL A N 1
ATOM 667 C CA . VAL A 1 88 ? 0.776 1.646 -4.637 1 98.75 88 VAL A CA 1
ATOM 668 C C . VAL A 1 88 ? -0.466 0.857 -5.043 1 98.75 88 VAL A C 1
ATOM 670 O O . VAL A 1 88 ? -1.34 1.38 -5.738 1 98.75 88 VAL A O 1
ATOM 673 N N . MET A 1 89 ? -0.501 -0.406 -4.555 1 98.69 89 MET A N 1
ATOM 674 C CA . MET A 1 89 ? -1.525 -1.353 -4.984 1 98.69 89 MET A CA 1
ATOM 675 C C . MET A 1 89 ? -2.6 -1.518 -3.916 1 98.69 89 MET A C 1
ATOM 677 O O . MET A 1 89 ? -2.287 -1.658 -2.732 1 98.69 89 MET A O 1
ATOM 681 N N . TYR A 1 90 ? -3.824 -1.449 -4.301 1 98.56 90 TYR A N 1
ATOM 682 C CA . TYR A 1 90 ? -5.023 -1.801 -3.553 1 98.56 90 TYR A CA 1
ATOM 683 C C . TYR A 1 90 ? -5.836 -2.863 -4.289 1 98.56 90 TYR A C 1
ATOM 685 O O . TYR A 1 90 ? -6.871 -2.559 -4.887 1 98.56 90 TYR A O 1
ATOM 693 N N . ALA A 1 91 ? -5.383 -4.145 -4.141 1 98.5 91 ALA A N 1
ATOM 694 C CA . ALA A 1 91 ? -5.891 -5.141 -5.078 1 98.5 91 ALA A CA 1
ATOM 695 C C . ALA A 1 91 ? -6.32 -6.414 -4.352 1 98.5 91 ALA A C 1
ATOM 697 O O . ALA A 1 91 ? -5.867 -6.68 -3.236 1 98.5 91 ALA A O 1
ATOM 698 N N . ASP A 1 92 ? -7.164 -7.137 -4.973 1 98.75 92 ASP A N 1
ATOM 699 C CA . ASP A 1 92 ? -7.625 -8.445 -4.523 1 98.75 92 ASP A CA 1
ATOM 700 C C . ASP A 1 92 ? -7.516 -9.484 -5.641 1 98.75 92 ASP A C 1
ATOM 702 O O . ASP A 1 92 ? -7.895 -9.211 -6.781 1 98.75 92 ASP A O 1
ATOM 706 N N . PHE A 1 93 ? -6.977 -10.594 -5.324 1 98.5 93 PHE A N 1
ATOM 707 C CA . PHE A 1 93 ? -6.848 -11.703 -6.258 1 98.5 93 PHE A CA 1
ATOM 708 C C . PHE A 1 93 ? -7.816 -12.828 -5.895 1 98.5 93 PHE A C 1
ATOM 710 O O . PHE A 1 93 ? -7.621 -13.523 -4.895 1 98.5 93 PHE A O 1
ATOM 717 N N . GLY A 1 94 ? -8.789 -12.984 -6.738 1 98.62 94 GLY A N 1
ATOM 718 C CA . GLY A 1 94 ? -9.875 -13.906 -6.441 1 98.62 94 GLY A CA 1
ATOM 719 C C . GLY A 1 94 ? -9.922 -15.094 -7.387 1 98.62 94 GLY A C 1
ATOM 720 O O . GLY A 1 94 ? -9.727 -14.938 -8.594 1 98.62 94 GLY A O 1
ATOM 721 N N . PHE A 1 95 ? -10.195 -16.188 -6.82 1 98.31 95 PHE A N 1
ATOM 722 C CA . PHE A 1 95 ? -10.273 -17.438 -7.582 1 98.31 95 PHE A CA 1
ATOM 723 C C . PHE A 1 95 ? -11.727 -17.812 -7.844 1 98.31 95 PHE A C 1
ATOM 725 O O . PHE A 1 95 ? -12.539 -17.875 -6.914 1 98.31 95 PHE A O 1
ATOM 732 N N . THR A 1 96 ? -11.992 -18.094 -9.078 1 98.12 96 THR A N 1
ATOM 733 C CA . THR A 1 96 ? -13.375 -18.391 -9.453 1 98.12 96 THR A CA 1
ATOM 734 C C . THR A 1 96 ? -13.531 -19.859 -9.859 1 98.12 96 THR A C 1
ATOM 736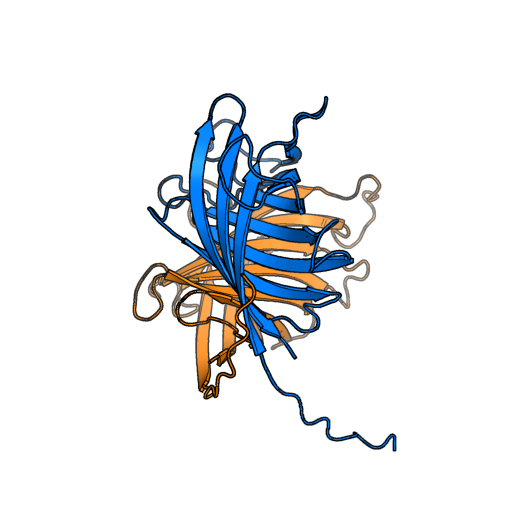 O O . THR A 1 96 ? -14.641 -20.312 -10.125 1 98.12 96 THR A O 1
ATOM 739 N N . THR A 1 97 ? -12.469 -20.594 -9.953 1 97.31 97 THR A N 1
ATOM 740 C CA . THR A 1 97 ? -12.484 -22.031 -10.273 1 97.31 97 THR A CA 1
ATOM 741 C C . THR A 1 97 ? -11.406 -22.766 -9.484 1 97.31 97 THR A C 1
ATOM 743 O O . THR A 1 97 ? -10.602 -22.141 -8.789 1 97.31 97 THR A O 1
ATOM 746 N N . GLY A 1 98 ? -11.578 -24.078 -9.508 1 94.69 98 GLY A N 1
ATOM 747 C CA . GLY A 1 98 ? -10.531 -24.922 -8.945 1 94.69 98 GLY A CA 1
ATOM 748 C C . GLY A 1 98 ? -10.586 -25.016 -7.434 1 94.69 98 GLY A C 1
ATOM 749 O O . GLY A 1 98 ? -11.633 -24.766 -6.828 1 94.69 98 GLY A O 1
ATOM 750 N N . LYS A 1 99 ? -9.484 -25.375 -6.852 1 93.25 99 LYS A N 1
ATOM 751 C CA . LYS A 1 99 ? -9.367 -25.703 -5.434 1 93.25 99 LYS A CA 1
ATOM 752 C C . LYS A 1 99 ? -9.68 -24.484 -4.562 1 93.25 99 LYS A C 1
ATOM 754 O O . LYS A 1 99 ? -10.195 -24.625 -3.451 1 93.25 99 LYS A O 1
ATOM 759 N N . PHE A 1 100 ? -9.445 -23.297 -5.102 1 96 100 PHE A N 1
ATOM 760 C CA . PHE A 1 100 ? -9.57 -22.094 -4.277 1 96 100 PHE A CA 1
ATOM 761 C C . PHE A 1 100 ? -10.797 -21.297 -4.68 1 96 100 PHE A C 1
ATOM 763 O O . PHE A 1 100 ? -10.922 -20.125 -4.32 1 96 100 PHE A O 1
ATOM 770 N N . LYS A 1 101 ? -11.617 -21.922 -5.395 1 97.75 101 LYS A N 1
ATOM 771 C CA . LYS A 1 101 ? -12.836 -21.234 -5.82 1 97.75 101 LYS A CA 1
ATOM 772 C C . LYS A 1 101 ? -13.555 -20.609 -4.629 1 97.75 101 LYS A C 1
ATOM 774 O O . LYS A 1 101 ? -13.75 -21.266 -3.604 1 97.75 101 LYS A O 1
ATOM 779 N N . GLY A 1 102 ? -13.93 -19.312 -4.789 1 98.12 102 GLY A N 1
ATOM 780 C CA . GLY A 1 102 ? -14.641 -18.594 -3.738 1 98.12 102 GLY A CA 1
ATOM 781 C C . GLY A 1 102 ? -13.719 -17.938 -2.738 1 98.12 102 GLY A C 1
ATOM 782 O O . GLY A 1 102 ? -14.18 -17.234 -1.827 1 98.12 102 GLY A O 1
ATOM 783 N N . SER A 1 103 ? -12.383 -18.078 -2.924 1 98.19 103 SER A N 1
ATOM 784 C CA . SER A 1 103 ? -11.383 -17.5 -2.027 1 98.19 103 SER A CA 1
ATOM 785 C C . SER A 1 103 ? -10.617 -16.375 -2.705 1 98.19 103 SER A C 1
ATOM 787 O O . SER A 1 103 ? -10.617 -16.266 -3.932 1 98.19 103 SER A O 1
ATOM 789 N N . SER A 1 104 ? -10.055 -15.484 -1.893 1 98.56 104 SER A N 1
ATOM 790 C CA . SER A 1 104 ? -9.188 -14.43 -2.412 1 98.56 104 SER A CA 1
ATOM 791 C C . SER A 1 104 ? -8.219 -13.938 -1.345 1 98.56 104 SER A C 1
ATOM 793 O O . SER A 1 104 ? -8.414 -14.195 -0.155 1 98.56 104 SER A O 1
ATOM 795 N N . PHE A 1 105 ? -7.195 -13.336 -1.77 1 98.19 105 PHE A N 1
ATOM 796 C CA . PHE A 1 105 ? -6.328 -12.609 -0.854 1 98.19 105 PHE A CA 1
ATOM 797 C C . PHE A 1 105 ? -6.078 -11.188 -1.356 1 98.19 105 PHE A C 1
ATOM 799 O O . PHE A 1 105 ? -6.043 -10.953 -2.566 1 98.19 105 PHE A O 1
ATOM 806 N N . GLY A 1 106 ? -5.914 -10.289 -0.427 1 98.56 106 GLY A N 1
ATOM 807 C CA . GLY A 1 106 ? -5.746 -8.875 -0.731 1 98.56 106 GLY A CA 1
ATOM 808 C C . GLY A 1 106 ? -4.312 -8.398 -0.592 1 98.56 106 GLY A C 1
ATOM 809 O O . GLY A 1 106 ? -3.594 -8.828 0.313 1 98.56 106 GLY A O 1
ATOM 810 N N . VAL A 1 107 ? -3.936 -7.48 -1.474 1 98.69 107 VAL A N 1
ATOM 811 C CA . VAL A 1 107 ? -2.633 -6.824 -1.44 1 98.69 107 VAL A CA 1
ATOM 812 C C . VAL A 1 107 ? -2.82 -5.324 -1.2 1 98.69 107 VAL A C 1
ATOM 814 O O . VAL A 1 107 ? -3.646 -4.684 -1.853 1 98.69 107 VAL A O 1
ATOM 817 N N . PHE A 1 108 ? -2.203 -4.84 -0.265 1 98.56 108 PHE A N 1
ATOM 818 C CA . PHE A 1 108 ? -2.043 -3.41 -0.017 1 98.56 108 PHE A CA 1
ATOM 819 C C . PHE A 1 108 ? -0.594 -3.08 0.324 1 98.56 108 PHE A C 1
ATOM 821 O O . PHE A 1 108 ? -0.123 -3.389 1.42 1 98.56 108 PHE A O 1
ATOM 828 N N . SER A 1 109 ? 0.084 -2.48 -0.667 1 98.12 109 SER A N 1
ATOM 829 C CA . SER A 1 109 ? 1.524 -2.26 -0.583 1 98.12 109 SER A CA 1
ATOM 830 C C . SER A 1 109 ? 2.025 -1.423 -1.756 1 98.12 109 SER A C 1
ATOM 832 O O . SER A 1 109 ? 1.389 -1.379 -2.811 1 98.12 109 SER A O 1
ATOM 834 N N . ARG A 1 110 ? 3.18 -0.842 -1.486 1 98.56 110 ARG A N 1
ATOM 835 C CA . ARG A 1 110 ? 3.895 -0.353 -2.662 1 98.56 110 ARG A CA 1
ATOM 836 C C . ARG A 1 110 ? 4.277 -1.504 -3.586 1 98.56 110 ARG A C 1
ATOM 838 O O . ARG A 1 110 ? 4.527 -2.619 -3.125 1 98.56 110 ARG A O 1
ATOM 845 N N . ASN A 1 111 ? 4.211 -1.252 -4.785 1 98.31 111 ASN A N 1
ATOM 846 C CA . ASN A 1 111 ? 4.789 -2.037 -5.871 1 98.31 111 ASN A CA 1
ATOM 847 C C . ASN A 1 111 ? 5.934 -1.295 -6.551 1 98.31 111 ASN A C 1
ATOM 849 O O . ASN A 1 111 ? 5.707 -0.491 -7.457 1 98.31 111 ASN A O 1
ATOM 853 N N . PRO A 1 112 ? 7.18 -1.524 -6.066 1 97.75 112 PRO A N 1
ATOM 854 C CA . PRO A 1 112 ? 8.312 -0.782 -6.621 1 97.75 112 PRO A CA 1
ATOM 855 C C . PRO A 1 112 ? 8.758 -1.312 -7.984 1 97.75 112 PRO A C 1
ATOM 857 O O . PRO A 1 112 ? 9.758 -2.025 -8.078 1 97.75 112 PRO A O 1
ATOM 860 N N . VAL A 1 113 ? 8.172 -0.845 -8.977 1 94.81 113 VAL A N 1
ATOM 861 C CA . VAL A 1 113 ? 8.281 -1.376 -10.328 1 94.81 113 VAL A CA 1
ATOM 862 C C . VAL A 1 113 ? 9.719 -1.232 -10.82 1 94.81 113 VAL A C 1
ATOM 864 O O . VAL A 1 113 ? 10.195 -2.045 -11.617 1 94.81 113 VAL A O 1
ATOM 867 N N . ALA A 1 114 ? 10.438 -0.296 -10.328 1 93.12 114 ALA A N 1
ATOM 868 C CA . ALA A 1 114 ? 11.805 -0.033 -10.773 1 93.12 114 ALA A CA 1
ATOM 869 C C . ALA A 1 114 ? 12.781 -1.03 -10.148 1 93.12 114 ALA A C 1
ATOM 871 O O . ALA A 1 114 ? 13.93 -1.128 -10.586 1 93.12 114 ALA A O 1
ATOM 872 N N . GLU A 1 115 ? 12.281 -1.71 -9.102 1 91.44 115 GLU A N 1
ATOM 873 C CA . GLU A 1 115 ? 13.125 -2.75 -8.516 1 91.44 115 GLU A CA 1
ATOM 874 C C . GLU A 1 115 ? 13.102 -4.02 -9.359 1 91.44 115 GLU A C 1
ATOM 876 O O . GLU A 1 115 ? 12.078 -4.711 -9.422 1 91.44 115 GLU A O 1
ATOM 881 N N . LEU A 1 116 ? 14.227 -4.277 -10.047 1 89.88 116 LEU A N 1
ATOM 882 C CA . LEU A 1 116 ? 14.336 -5.422 -10.945 1 89.88 116 LEU A CA 1
ATOM 883 C C . LEU A 1 116 ? 15.359 -6.43 -10.422 1 89.88 116 LEU A C 1
ATOM 885 O O . LEU A 1 116 ? 16.281 -6.062 -9.695 1 89.88 116 LEU A O 1
ATOM 889 N N . PRO A 1 117 ? 15.164 -7.695 -10.727 1 93.06 117 PRO A N 1
ATOM 890 C CA . PRO A 1 117 ? 14.164 -8.32 -11.602 1 93.06 117 PRO A CA 1
ATOM 891 C C . PRO A 1 117 ? 12.883 -8.688 -10.852 1 93.06 117 PRO A C 1
ATOM 893 O O . PRO A 1 117 ? 11.859 -8.977 -11.484 1 93.06 117 PRO A O 1
ATOM 896 N N . GLU A 1 118 ? 12.992 -8.781 -9.531 1 96.31 118 GLU A N 1
ATOM 897 C CA . GLU A 1 118 ? 11.852 -9.172 -8.703 1 96.31 118 GLU A CA 1
ATOM 898 C C . GLU A 1 118 ? 11.633 -8.18 -7.562 1 96.31 118 GLU A C 1
ATOM 900 O O . GLU A 1 118 ? 12.594 -7.633 -7.02 1 96.31 118 GLU A O 1
ATOM 905 N N . ARG A 1 119 ? 10.391 -7.965 -7.23 1 97.12 119 ARG A N 1
ATOM 906 C CA . ARG A 1 119 ? 10 -7.113 -6.113 1 97.12 119 ARG A CA 1
ATOM 907 C C . ARG A 1 119 ? 8.953 -7.805 -5.238 1 97.12 119 ARG A C 1
ATOM 909 O O . ARG A 1 119 ? 8.516 -8.914 -5.551 1 97.12 119 ARG A O 1
ATOM 916 N N . GLU A 1 120 ? 8.648 -7.141 -4.164 1 98.06 120 GLU A N 1
ATOM 917 C CA . GLU A 1 120 ? 7.746 -7.77 -3.201 1 98.06 120 GLU A CA 1
ATOM 918 C C . GLU A 1 120 ? 6.609 -6.828 -2.814 1 98.06 120 GLU A C 1
ATOM 920 O O . GLU A 1 120 ? 6.785 -5.609 -2.797 1 98.06 120 GLU A O 1
ATOM 925 N N . MET A 1 121 ? 5.445 -7.422 -2.539 1 98.5 121 MET A N 1
ATOM 926 C CA . MET A 1 121 ? 4.297 -6.703 -1.987 1 98.5 121 MET A CA 1
ATOM 927 C C . MET A 1 121 ? 3.719 -7.449 -0.79 1 98.5 121 MET A C 1
ATOM 929 O O . MET A 1 121 ? 3.898 -8.664 -0.66 1 98.5 121 MET A O 1
ATOM 933 N N . ALA A 1 122 ? 3.037 -6.711 0.014 1 98.5 122 ALA A N 1
ATOM 934 C CA . ALA A 1 122 ? 2.479 -7.297 1.229 1 98.5 122 ALA A CA 1
ATOM 935 C C . ALA A 1 122 ? 1.051 -7.781 0.999 1 98.5 122 ALA A C 1
ATOM 937 O O . ALA A 1 122 ? 0.253 -7.098 0.352 1 98.5 122 ALA A O 1
ATOM 938 N N . VAL A 1 123 ? 0.727 -8.945 1.495 1 98.19 123 VAL A N 1
ATOM 939 C CA . VAL A 1 123 ? -0.64 -9.445 1.598 1 98.19 123 VAL A CA 1
ATOM 940 C C . VAL A 1 123 ? -1.236 -9.047 2.945 1 98.19 123 VAL A C 1
ATOM 942 O O . VAL A 1 123 ? -0.626 -9.273 3.992 1 98.19 123 VAL A O 1
ATOM 945 N N . VAL A 1 124 ? -2.479 -8.57 2.893 1 97.81 124 VAL A N 1
ATOM 946 C CA . VAL A 1 124 ? -2.973 -7.941 4.113 1 97.81 124 VAL A CA 1
ATOM 947 C C . VAL A 1 124 ? -4.23 -8.656 4.59 1 97.81 124 VAL A C 1
ATOM 949 O O . VAL A 1 124 ? -4.789 -8.32 5.637 1 97.81 124 VAL A O 1
ATOM 952 N N . GLY A 1 125 ? -4.723 -9.602 3.84 1 96.88 125 GLY A N 1
ATOM 953 C CA . GLY A 1 125 ? -5.898 -10.359 4.246 1 96.88 125 GLY A CA 1
ATOM 954 C C . GLY A 1 125 ? -6.336 -11.383 3.213 1 96.88 125 GLY A C 1
ATOM 955 O O . GLY A 1 125 ? -5.703 -11.523 2.166 1 96.88 125 GLY A O 1
ATOM 956 N N . GLY A 1 126 ? -7.422 -12.141 3.615 1 97.06 126 GLY A N 1
ATOM 957 C CA . GLY A 1 126 ? -7.992 -13.133 2.723 1 97.06 126 GLY A CA 1
ATOM 958 C C . GLY A 1 126 ? -9.375 -13.586 3.143 1 97.06 126 GLY A C 1
ATOM 959 O O . GLY A 1 126 ? -9.805 -13.32 4.27 1 97.06 126 GLY A O 1
ATOM 960 N N . ARG A 1 127 ? -10.047 -14.125 2.23 1 97.25 127 ARG A N 1
ATOM 961 C CA . ARG A 1 127 ? -11.367 -14.695 2.494 1 97.25 127 ARG A CA 1
ATOM 962 C C . ARG A 1 127 ? -11.461 -16.125 1.955 1 97.25 127 ARG A C 1
ATOM 964 O O . ARG A 1 127 ? -10.672 -16.516 1.101 1 97.25 127 ARG A O 1
ATOM 971 N N . GLY A 1 128 ? -12.453 -16.859 2.406 1 96.31 128 GLY A N 1
ATOM 972 C CA . GLY A 1 128 ? -12.57 -18.266 2.01 1 96.31 128 GLY A CA 1
ATOM 973 C C . GLY A 1 128 ? -11.477 -19.141 2.59 1 96.31 128 GLY A C 1
ATOM 974 O O . GLY A 1 128 ? -11.242 -19.125 3.801 1 96.31 128 GLY A O 1
ATOM 975 N N . LYS A 1 129 ? -10.812 -19.859 1.734 1 94.25 129 LYS A N 1
ATOM 976 C CA . LYS A 1 129 ? -9.734 -20.734 2.168 1 94.25 129 LYS A CA 1
ATOM 977 C C . LYS A 1 129 ? -8.516 -19.938 2.633 1 94.25 129 LYS A C 1
ATOM 979 O O . LYS A 1 129 ? -7.602 -20.5 3.24 1 94.25 129 LYS A O 1
ATOM 984 N N . PHE A 1 130 ? -8.562 -18.703 2.408 1 95 130 PHE A N 1
ATOM 985 C CA . PHE A 1 130 ? -7.449 -17.844 2.814 1 95 130 PHE A CA 1
ATOM 986 C C . PHE A 1 130 ? -7.836 -17 4.016 1 95 130 PHE A C 1
ATOM 988 O O . PHE A 1 130 ? -7.234 -15.945 4.258 1 95 130 PHE A O 1
ATOM 995 N N . ARG A 1 131 ? -8.758 -17.344 4.762 1 93.5 131 ARG A N 1
ATOM 996 C CA . ARG A 1 131 ? -9.195 -16.547 5.902 1 93.5 131 ARG A CA 1
ATOM 997 C C . ARG A 1 131 ? -8.016 -16.188 6.805 1 93.5 131 ARG A C 1
ATOM 999 O O . ARG A 1 131 ? -7.164 -17.047 7.082 1 93.5 131 ARG A O 1
ATOM 1006 N N . LEU A 1 132 ? -7.957 -14.906 7.215 1 91.69 132 LEU A N 1
ATOM 1007 C CA . LEU A 1 132 ? -6.961 -14.367 8.133 1 91.69 132 LEU A CA 1
ATOM 1008 C C . LEU A 1 132 ? -5.566 -14.406 7.512 1 91.69 132 LEU A C 1
ATOM 1010 O O . LEU A 1 132 ? -4.562 -14.328 8.219 1 91.69 132 LEU A O 1
ATOM 1014 N N . ALA A 1 133 ? -5.527 -14.555 6.219 1 93.81 133 ALA A N 1
ATOM 1015 C CA . ALA A 1 133 ? -4.238 -14.688 5.543 1 93.81 133 ALA A CA 1
ATOM 1016 C C . ALA A 1 133 ? -3.377 -13.445 5.742 1 93.81 133 ALA A C 1
ATOM 1018 O O . ALA A 1 133 ? -3.887 -12.32 5.723 1 93.81 133 ALA A O 1
ATOM 1019 N N . ARG A 1 134 ? -2.148 -13.711 5.941 1 93.94 134 ARG A N 1
ATOM 1020 C CA . ARG A 1 134 ? -1.046 -12.758 5.852 1 93.94 134 ARG A CA 1
ATOM 1021 C C . ARG A 1 134 ? 0.101 -13.328 5.02 1 93.94 134 ARG A C 1
ATOM 1023 O O . ARG A 1 134 ? 0.234 -14.547 4.891 1 93.94 134 ARG A O 1
ATOM 1030 N N . GLY A 1 135 ? 0.812 -12.445 4.484 1 95.5 135 GLY A N 1
ATOM 1031 C CA . GLY A 1 135 ? 1.938 -12.938 3.705 1 95.5 135 GLY A CA 1
ATOM 1032 C C . GLY A 1 135 ? 2.535 -11.883 2.789 1 95.5 135 GLY A C 1
ATOM 1033 O O . GLY A 1 135 ? 2.492 -10.688 3.094 1 95.5 135 GLY A O 1
ATOM 1034 N N . PHE A 1 136 ? 3.191 -12.375 1.792 1 96.75 136 PHE A N 1
ATOM 1035 C CA . PHE A 1 136 ? 3.811 -11.531 0.776 1 96.75 136 PHE A CA 1
ATOM 1036 C C . PHE A 1 136 ? 3.789 -12.219 -0.584 1 96.75 136 PHE A C 1
ATOM 1038 O O . PHE A 1 136 ? 3.604 -13.43 -0.669 1 96.75 136 PHE A O 1
ATOM 1045 N N . VAL A 1 137 ? 3.896 -11.391 -1.561 1 97.88 137 VAL A N 1
ATOM 1046 C CA . VAL A 1 137 ? 4.004 -11.898 -2.924 1 97.88 137 VAL A CA 1
ATOM 1047 C C . VAL A 1 137 ? 5.273 -11.352 -3.578 1 97.88 137 VAL A C 1
ATOM 1049 O O . VAL A 1 137 ? 5.578 -10.164 -3.465 1 97.88 137 VAL A O 1
ATOM 1052 N N . ARG A 1 138 ? 5.969 -12.258 -4.148 1 97.88 138 ARG A N 1
ATOM 1053 C CA . ARG A 1 138 ? 7.043 -11.852 -5.055 1 97.88 138 ARG A CA 1
ATOM 1054 C C . ARG A 1 138 ? 6.52 -11.656 -6.473 1 97.88 138 ARG A C 1
ATOM 1056 O O . ARG A 1 138 ? 5.762 -12.492 -6.98 1 97.88 138 ARG A O 1
ATOM 1063 N N . VAL A 1 139 ? 6.93 -10.555 -7.066 1 97.88 139 VAL A N 1
ATOM 1064 C CA . VAL A 1 139 ? 6.324 -10.125 -8.32 1 97.88 139 VAL A CA 1
ATOM 1065 C C . VAL A 1 139 ? 7.402 -9.984 -9.391 1 97.88 139 VAL A C 1
ATOM 1067 O O . VAL A 1 139 ? 8.469 -9.414 -9.141 1 97.88 139 VAL A O 1
ATOM 1070 N N . LYS A 1 140 ? 7.125 -10.484 -10.539 1 96.88 140 LYS A N 1
ATOM 1071 C CA . LYS A 1 140 ? 7.996 -10.344 -11.703 1 96.88 140 LYS A CA 1
ATOM 1072 C C . LYS A 1 140 ? 7.191 -9.969 -12.945 1 96.88 140 LYS A C 1
ATOM 1074 O O . LYS A 1 140 ? 6.219 -10.641 -13.281 1 96.88 140 LYS A O 1
ATOM 1079 N N . THR A 1 141 ? 7.605 -8.891 -13.531 1 94.31 141 THR A N 1
ATOM 1080 C CA . THR A 1 141 ? 6.984 -8.547 -14.805 1 94.31 141 THR A CA 1
ATOM 1081 C C . THR A 1 141 ? 7.504 -9.453 -15.922 1 94.31 141 THR A C 1
ATOM 1083 O O . THR A 1 141 ? 8.703 -9.453 -16.219 1 94.31 141 THR A O 1
ATOM 1086 N N . HIS A 1 142 ? 6.652 -10.133 -16.516 1 92.25 142 HIS A N 1
ATOM 1087 C CA . HIS A 1 142 ? 7.004 -11.094 -17.547 1 92.25 142 HIS A CA 1
ATOM 1088 C C . HIS A 1 142 ? 6.969 -10.453 -18.938 1 92.25 142 HIS A C 1
ATOM 1090 O O . HIS A 1 142 ? 7.723 -10.852 -19.828 1 92.25 142 HIS A O 1
ATOM 1096 N N . TYR A 1 143 ? 6.059 -9.57 -19.109 1 87.94 143 TYR A N 1
ATOM 1097 C CA . TYR A 1 143 ? 5.875 -8.852 -20.359 1 87.94 143 TYR A CA 1
ATOM 1098 C C . TYR A 1 143 ? 5.285 -7.469 -20.109 1 87.94 143 TYR A C 1
ATOM 1100 O O . TYR A 1 143 ? 4.426 -7.297 -19.25 1 87.94 143 TYR A O 1
ATOM 1108 N N . PHE A 1 144 ? 5.805 -6.5 -20.812 1 87.06 144 PHE A N 1
ATOM 1109 C CA . PHE A 1 144 ? 5.266 -5.148 -20.703 1 87.06 144 PHE A CA 1
ATOM 1110 C C . PHE A 1 144 ? 5.223 -4.465 -22.062 1 87.06 144 PHE A C 1
ATOM 1112 O O . PHE A 1 144 ? 6.246 -4.371 -22.75 1 87.06 144 PHE A O 1
ATOM 1119 N N . ASN A 1 145 ? 4.004 -4.086 -22.422 1 82.06 145 ASN A N 1
ATOM 1120 C CA . ASN A 1 145 ? 3.787 -3.244 -23.578 1 82.06 145 ASN A CA 1
ATOM 1121 C C . ASN A 1 145 ? 3.439 -1.812 -23.188 1 82.06 145 ASN A C 1
ATOM 1123 O O . ASN A 1 145 ? 2.297 -1.525 -22.828 1 82.06 145 ASN A O 1
ATOM 1127 N N . ALA A 1 146 ? 4.324 -0.849 -23.312 1 75.81 146 ALA A N 1
ATOM 1128 C CA . ALA A 1 146 ? 4.168 0.515 -22.812 1 75.81 146 ALA A CA 1
ATOM 1129 C C . ALA A 1 146 ? 3.162 1.294 -23.656 1 75.81 146 ALA A C 1
ATOM 1131 O O . ALA A 1 146 ? 2.562 2.262 -23.188 1 75.81 146 ALA A O 1
ATOM 1132 N N . ILE A 1 147 ? 2.988 0.871 -24.922 1 72 147 ILE A N 1
ATOM 1133 C CA . ILE A 1 147 ? 2.096 1.576 -25.828 1 72 147 ILE A CA 1
ATOM 1134 C C . ILE A 1 147 ? 0.646 1.368 -25.406 1 72 147 ILE A C 1
ATOM 1136 O O . ILE A 1 147 ? -0.116 2.33 -25.281 1 72 147 ILE A O 1
ATOM 1140 N N . MET A 1 148 ? 0.267 0.149 -25.094 1 67.44 148 MET A N 1
ATOM 1141 C CA . MET A 1 148 ? -1.112 -0.147 -24.719 1 67.44 148 MET A CA 1
ATOM 1142 C C . MET A 1 148 ? -1.263 -0.192 -23.203 1 67.44 148 MET A C 1
ATOM 1144 O O . MET A 1 148 ? -2.379 -0.135 -22.688 1 67.44 148 MET A O 1
ATOM 1148 N N . GLY A 1 149 ? -0.11 -0.284 -22.484 1 73.88 149 GLY A N 1
ATOM 1149 C CA . GLY A 1 149 ? -0.139 -0.427 -21.047 1 73.88 149 GLY A CA 1
ATOM 1150 C C . GLY A 1 149 ? -0.388 -1.854 -20.594 1 73.88 149 GLY A C 1
ATOM 1151 O O . GLY A 1 149 ? -0.695 -2.094 -19.422 1 73.88 149 GLY A O 1
ATOM 1152 N N . ASP A 1 150 ? -0.324 -2.818 -21.562 1 79.75 150 ASP A N 1
ATOM 1153 C CA . ASP A 1 150 ? -0.564 -4.227 -21.25 1 79.75 150 ASP A CA 1
ATOM 1154 C C . ASP A 1 150 ? 0.66 -4.859 -20.594 1 79.75 150 ASP A C 1
ATOM 1156 O O . ASP A 1 150 ? 1.797 -4.547 -20.953 1 79.75 150 ASP A O 1
ATOM 1160 N N . ASN A 1 151 ? 0.333 -5.676 -19.688 1 89.31 151 ASN A N 1
ATOM 1161 C CA . ASN A 1 151 ? 1.416 -6.379 -19 1 89.31 151 ASN A CA 1
ATOM 1162 C C . ASN A 1 151 ? 0.979 -7.762 -18.531 1 89.31 151 ASN A C 1
ATOM 1164 O O . ASN A 1 151 ? -0.218 -8.039 -18.438 1 89.31 151 ASN A O 1
ATOM 1168 N N . ILE A 1 152 ? 1.928 -8.641 -18.484 1 93.44 152 ILE A N 1
ATOM 1169 C CA . ILE A 1 152 ? 1.812 -9.93 -17.812 1 93.44 152 ILE A CA 1
ATOM 1170 C C . ILE A 1 152 ? 2.705 -9.945 -16.578 1 93.44 152 ILE A C 1
ATOM 1172 O O . ILE A 1 152 ? 3.914 -9.719 -16.672 1 93.44 152 ILE A O 1
ATOM 1176 N N . VAL A 1 153 ? 2.076 -10.18 -15.477 1 95.88 153 VAL A N 1
ATOM 1177 C CA . VAL A 1 153 ? 2.811 -10.141 -14.211 1 95.88 153 VAL A CA 1
ATOM 1178 C C . VAL A 1 153 ? 2.666 -11.477 -13.492 1 95.88 153 VAL A C 1
ATOM 1180 O O . VAL A 1 153 ? 1.553 -11.969 -13.297 1 95.88 153 VAL A O 1
ATOM 1183 N N . LYS A 1 154 ? 3.764 -12.039 -13.125 1 97.06 154 LYS A N 1
ATOM 1184 C CA . LYS A 1 154 ? 3.797 -13.281 -12.352 1 97.06 154 LYS A CA 1
ATOM 1185 C C . LYS A 1 154 ? 3.889 -12.992 -10.852 1 97.06 154 LYS A C 1
ATOM 1187 O O . LYS A 1 154 ? 4.648 -12.117 -10.43 1 97.06 154 LYS A O 1
ATOM 1192 N N . TYR A 1 155 ? 3.123 -13.742 -10.094 1 97.31 155 TYR A N 1
ATOM 1193 C CA . TYR A 1 155 ? 3.09 -13.625 -8.641 1 97.31 155 TYR A CA 1
ATOM 1194 C C . TYR A 1 155 ? 3.418 -14.961 -7.98 1 97.31 155 TYR A C 1
ATOM 1196 O O . TYR A 1 155 ? 2.785 -15.977 -8.273 1 97.31 155 TYR A O 1
ATOM 1204 N N . LYS A 1 156 ? 4.328 -14.953 -7.07 1 97.06 156 LYS A N 1
ATOM 1205 C CA . LYS A 1 156 ? 4.582 -16.062 -6.156 1 97.06 156 LYS A CA 1
ATOM 1206 C C . LYS A 1 156 ? 4.188 -15.703 -4.727 1 97.06 156 LYS A C 1
ATOM 1208 O O . LYS A 1 156 ? 4.941 -15.031 -4.023 1 97.06 156 LYS A O 1
ATOM 1213 N N . ALA A 1 157 ? 3.072 -16.234 -4.324 1 96.38 157 ALA A N 1
ATOM 1214 C CA . ALA A 1 157 ? 2.494 -15.844 -3.043 1 96.38 157 ALA A CA 1
ATOM 1215 C C . ALA A 1 157 ? 2.879 -16.828 -1.944 1 96.38 157 ALA A C 1
ATOM 1217 O O . ALA A 1 157 ? 2.838 -18.047 -2.152 1 96.38 157 ALA A O 1
ATOM 1218 N N . THR A 1 158 ? 3.283 -16.359 -0.864 1 94.88 158 THR A N 1
ATOM 1219 C CA . THR A 1 158 ? 3.432 -17.078 0.392 1 94.88 158 THR A CA 1
ATOM 1220 C C . THR A 1 158 ? 2.434 -16.578 1.431 1 94.88 158 THR A C 1
ATOM 1222 O O . THR A 1 158 ? 2.545 -15.445 1.908 1 94.88 158 THR A O 1
ATOM 1225 N N . LEU A 1 159 ? 1.447 -17.406 1.739 1 94.31 159 LEU A N 1
ATOM 1226 C CA . LEU A 1 159 ? 0.365 -17.031 2.641 1 94.31 159 LEU A CA 1
ATOM 1227 C C . LEU A 1 159 ? 0.387 -17.875 3.904 1 94.31 159 LEU A C 1
ATOM 1229 O O . LEU A 1 159 ? 0.521 -19.109 3.832 1 94.31 159 LEU A O 1
ATOM 1233 N N . ILE A 1 160 ? 0.336 -17.25 5.027 1 91.06 160 ILE A N 1
ATOM 1234 C CA . ILE A 1 160 ? 0.045 -17.938 6.285 1 91.06 160 ILE A CA 1
ATOM 1235 C C . ILE A 1 160 ? -1.429 -17.75 6.641 1 91.06 160 ILE A C 1
ATOM 1237 O O . ILE A 1 160 ? -1.944 -16.625 6.621 1 91.06 160 ILE A O 1
ATOM 1241 N N . HIS A 1 161 ? -1.998 -18.844 6.77 1 83 161 HIS A N 1
ATOM 1242 C CA . HIS A 1 161 ? -3.412 -18.828 7.129 1 83 161 HIS A CA 1
ATOM 1243 C C . HIS A 1 161 ? -3.723 -19.859 8.211 1 83 161 HIS A C 1
ATOM 1245 O O . HIS A 1 161 ? -2.859 -20.656 8.578 1 83 161 HIS A O 1
ATOM 1251 N N . TYR A 1 162 ? -4.949 -19.766 8.727 1 75.69 162 TYR A N 1
ATOM 1252 C CA . TYR A 1 162 ? -5.277 -20.578 9.891 1 75.69 162 TYR A CA 1
ATOM 1253 C C . TYR A 1 162 ? -6.48 -21.469 9.609 1 75.69 162 TYR A C 1
ATOM 1255 O O . TYR A 1 162 ? -7.348 -21.125 8.805 1 75.69 162 TYR A O 1
ATOM 1263 N N . MET B 1 1 ? 0.685 -27.312 -7.27 1 43.06 1 MET B N 1
ATOM 1264 C CA . MET B 1 1 ? 0.364 -28.344 -6.277 1 43.06 1 MET B CA 1
ATOM 1265 C C . MET B 1 1 ? 0.589 -27.828 -4.863 1 43.06 1 MET B C 1
ATOM 1267 O O . MET B 1 1 ? 1.497 -27.016 -4.629 1 43.06 1 MET B O 1
ATOM 1271 N N . LYS B 1 2 ? -0.468 -27.922 -3.928 1 57.66 2 LYS B N 1
ATOM 1272 C CA . LYS B 1 2 ? -0.782 -27.234 -2.676 1 57.66 2 LYS B CA 1
ATOM 1273 C C . LYS B 1 2 ? 0.103 -27.734 -1.538 1 57.66 2 LYS B C 1
ATOM 1275 O O . LYS B 1 2 ? 0.047 -28.906 -1.173 1 57.66 2 LYS B O 1
ATOM 1280 N N . ARG B 1 3 ? 1.322 -27.328 -1.313 1 59.66 3 ARG B N 1
ATOM 1281 C CA . ARG B 1 3 ? 1.975 -27.922 -0.145 1 59.66 3 ARG B CA 1
ATOM 1282 C C . ARG B 1 3 ? 1.819 -27.016 1.075 1 59.66 3 ARG B C 1
ATOM 1284 O O . ARG B 1 3 ? 2.057 -25.812 0.997 1 59.66 3 ARG B O 1
ATOM 1291 N N . SER B 1 4 ? 0.904 -27.266 1.883 1 62.78 4 SER B N 1
ATOM 1292 C CA . SER B 1 4 ? 0.81 -26.609 3.18 1 62.78 4 SER B CA 1
ATOM 1293 C C . SER B 1 4 ? 1.906 -27.094 4.125 1 62.78 4 SER B C 1
ATOM 1295 O O . SER B 1 4 ? 2.213 -28.281 4.172 1 62.78 4 SER B O 1
ATOM 1297 N N . ARG B 1 5 ? 2.783 -26.203 4.574 1 64.38 5 ARG B N 1
ATOM 1298 C CA . ARG B 1 5 ? 3.818 -26.578 5.535 1 64.38 5 ARG B CA 1
ATOM 1299 C C . ARG B 1 5 ? 3.586 -25.891 6.879 1 64.38 5 ARG B C 1
ATOM 1301 O O . ARG B 1 5 ? 3.135 -24.734 6.922 1 64.38 5 ARG B O 1
ATOM 1308 N N . PHE B 1 6 ? 3.652 -26.703 7.914 1 62.44 6 PHE B N 1
ATOM 1309 C CA . PHE B 1 6 ? 3.633 -26.172 9.273 1 62.44 6 PHE B CA 1
ATOM 1310 C C . PHE B 1 6 ? 4.883 -25.344 9.547 1 62.44 6 PHE B C 1
ATOM 1312 O O . PHE B 1 6 ? 5.988 -25.734 9.18 1 62.44 6 PHE B O 1
ATOM 1319 N N . ILE B 1 7 ? 4.699 -24.125 9.883 1 61.19 7 ILE B N 1
ATOM 1320 C CA . ILE B 1 7 ? 5.871 -23.312 10.188 1 61.19 7 ILE B CA 1
ATOM 1321 C C . ILE B 1 7 ? 5.777 -22.781 11.617 1 61.19 7 ILE B C 1
ATOM 1323 O O . ILE B 1 7 ? 4.703 -22.391 12.07 1 61.19 7 ILE B O 1
ATOM 1327 N N . LEU B 1 8 ? 6.754 -23.141 12.43 1 61.84 8 LEU B N 1
ATOM 1328 C CA . LEU B 1 8 ? 6.926 -22.5 13.727 1 61.84 8 LEU B CA 1
ATOM 1329 C C . LEU B 1 8 ? 7.727 -21.203 13.594 1 61.84 8 LEU B C 1
ATOM 1331 O O . LEU B 1 8 ? 8.789 -21.188 12.969 1 61.84 8 LEU B O 1
ATOM 1335 N N . GLY B 1 9 ? 6.941 -20.125 13.727 1 63.28 9 GLY B N 1
ATOM 1336 C CA . GLY B 1 9 ? 7.707 -18.891 13.594 1 63.28 9 GLY B CA 1
ATOM 1337 C C . GLY B 1 9 ? 7.785 -18.094 14.875 1 63.28 9 GLY B C 1
ATOM 1338 O O . GLY B 1 9 ? 6.992 -18.312 15.797 1 63.28 9 GLY B O 1
ATOM 1339 N N . LEU B 1 10 ? 8.906 -17.5 15.078 1 74.12 10 LEU B N 1
ATOM 1340 C CA . LEU B 1 10 ? 9.117 -16.562 16.188 1 74.12 10 LEU B CA 1
ATOM 1341 C C . LEU B 1 10 ? 8.68 -15.156 15.797 1 74.12 10 LEU B C 1
ATOM 1343 O O . LEU B 1 10 ? 9.031 -14.664 14.719 1 74.12 10 LEU B O 1
ATOM 1347 N N . ALA B 1 11 ? 7.777 -14.695 16.562 1 78.19 11 ALA B N 1
ATOM 1348 C CA . ALA B 1 11 ? 7.371 -13.305 16.375 1 78.19 11 ALA B CA 1
ATOM 1349 C C . ALA B 1 11 ? 8.336 -12.352 17.062 1 78.19 11 ALA B C 1
ATOM 1351 O O . ALA B 1 11 ? 8.75 -12.586 18.203 1 78.19 11 ALA B O 1
ATOM 1352 N N . LEU B 1 12 ? 8.844 -11.352 16.297 1 85.25 12 LEU B N 1
ATOM 1353 C CA . LEU B 1 12 ? 9.734 -10.32 16.812 1 85.25 12 LEU B CA 1
ATOM 1354 C C . LEU B 1 12 ? 9.055 -8.953 16.781 1 85.25 12 LEU B C 1
ATOM 1356 O O . LEU B 1 12 ? 8.359 -8.617 15.828 1 85.25 12 LEU B O 1
ATOM 1360 N N . THR B 1 13 ? 9.266 -8.289 17.922 1 89.25 13 THR B N 1
ATOM 1361 C CA . THR B 1 13 ? 8.75 -6.926 17.984 1 89.25 13 THR B CA 1
ATOM 1362 C C . THR B 1 13 ? 9.812 -5.922 17.562 1 89.25 13 THR B C 1
ATOM 1364 O O . THR B 1 13 ? 10.953 -5.98 18.016 1 89.25 13 THR B O 1
ATOM 1367 N N . LEU B 1 14 ? 9.5 -5.047 16.625 1 88.81 14 LEU B N 1
ATOM 1368 C CA . LEU B 1 14 ? 10.367 -3.973 16.156 1 88.81 14 LEU B CA 1
ATOM 1369 C C . LEU B 1 14 ? 9.789 -2.609 16.531 1 88.81 14 LEU B C 1
ATOM 1371 O O . LEU B 1 14 ? 8.602 -2.357 16.312 1 88.81 14 LEU B O 1
ATOM 1375 N N . LEU B 1 15 ? 10.633 -1.809 17.156 1 91.56 15 LEU B N 1
ATOM 1376 C CA . LEU B 1 15 ? 10.289 -0.422 17.453 1 91.56 15 LEU B CA 1
ATOM 1377 C C . LEU B 1 15 ? 11.062 0.534 16.547 1 91.56 15 LEU B C 1
ATOM 1379 O O . LEU B 1 15 ? 12.289 0.455 16.453 1 91.56 15 LEU B O 1
ATOM 1383 N N . LEU B 1 16 ? 10.391 1.432 15.844 1 93.69 16 LEU B N 1
ATOM 1384 C CA . LEU B 1 16 ? 10.992 2.369 14.898 1 93.69 16 LEU B CA 1
ATOM 1385 C C . LEU B 1 16 ? 10.43 3.773 15.102 1 93.69 16 LEU B C 1
ATOM 1387 O O . LEU B 1 16 ? 9.234 3.941 15.328 1 93.69 16 LEU B O 1
ATOM 1391 N N . THR B 1 17 ? 11.32 4.711 15.016 1 93.94 17 THR B N 1
ATOM 1392 C CA . THR B 1 17 ? 10.898 6.102 14.945 1 93.94 17 THR B CA 1
ATOM 1393 C C . THR B 1 17 ? 11.297 6.719 13.609 1 93.94 17 THR B C 1
ATOM 1395 O O . THR B 1 17 ? 12.469 6.645 13.211 1 93.94 17 THR B O 1
ATOM 1398 N N . ILE B 1 18 ? 10.289 7.32 12.938 1 94.25 18 ILE B N 1
ATOM 1399 C CA . ILE B 1 18 ? 10.5 7.945 11.641 1 94.25 18 ILE B CA 1
ATOM 1400 C C . ILE B 1 18 ? 9.641 9.203 11.531 1 94.25 18 ILE B C 1
ATOM 1402 O O . ILE B 1 18 ? 8.805 9.469 12.391 1 94.25 18 ILE B O 1
ATOM 1406 N N . ALA B 1 19 ? 10.016 9.93 10.461 1 96.06 19 ALA B N 1
ATOM 1407 C CA . ALA B 1 19 ? 9.211 11.117 10.203 1 96.06 19 ALA B CA 1
ATOM 1408 C C . ALA B 1 19 ? 9.031 11.344 8.703 1 96.06 19 ALA B C 1
ATOM 1410 O O . ALA B 1 19 ? 9.93 11.039 7.91 1 96.06 19 ALA B O 1
ATOM 1411 N N . THR B 1 20 ? 7.848 11.867 8.359 1 93.81 20 THR B N 1
ATOM 1412 C CA . THR B 1 20 ? 7.652 12.32 6.984 1 93.81 20 THR B CA 1
ATOM 1413 C C . THR B 1 20 ? 7.812 13.836 6.883 1 93.81 20 THR B C 1
ATOM 1415 O O . THR B 1 20 ? 7.363 14.57 7.766 1 93.81 20 THR B O 1
ATOM 1418 N N . THR B 1 21 ? 8.43 14.219 5.812 1 90.12 21 THR B N 1
ATOM 1419 C CA . THR B 1 21 ? 8.555 15.625 5.426 1 90.12 21 THR B CA 1
ATOM 1420 C C . THR B 1 21 ? 8.203 15.812 3.957 1 90.12 21 THR B C 1
ATOM 1422 O O . THR B 1 21 ? 8.336 14.883 3.154 1 90.12 21 THR B O 1
ATOM 1425 N N . PRO B 1 22 ? 7.684 17.031 3.66 1 85 22 PRO B N 1
ATOM 1426 C CA . PRO B 1 22 ? 7.352 17.219 2.248 1 85 22 PRO B CA 1
ATOM 1427 C C . PRO B 1 22 ? 8.555 17.031 1.328 1 85 22 PRO B C 1
ATOM 1429 O O . PRO B 1 22 ? 9.688 17.359 1.703 1 85 22 PRO B O 1
ATOM 1432 N N . SER B 1 23 ? 8.219 16.438 0.182 1 75.81 23 SER B N 1
ATOM 1433 C CA . SER B 1 23 ? 9.273 16.344 -0.827 1 75.81 23 SER B CA 1
ATOM 1434 C C . SER B 1 23 ? 9.516 17.688 -1.502 1 75.81 23 SER B C 1
ATOM 1436 O O . SER B 1 23 ? 8.609 18.531 -1.562 1 75.81 23 SER B O 1
ATOM 1438 N N . GLN B 1 24 ? 10.734 18.016 -1.558 1 64.94 24 GLN B N 1
ATOM 1439 C CA . GLN B 1 24 ? 11.109 19.281 -2.195 1 64.94 24 GLN B CA 1
ATOM 1440 C C . GLN B 1 24 ? 11.008 19.172 -3.713 1 64.94 24 GLN B C 1
ATOM 1442 O O . GLN B 1 24 ? 11.5 20.047 -4.434 1 64.94 24 GLN B O 1
ATOM 1447 N N . CYS B 1 25 ? 10.297 18.203 -4.09 1 58 25 CYS B N 1
ATOM 1448 C CA . CYS B 1 25 ? 10.266 18.078 -5.543 1 58 25 CYS B CA 1
ATOM 1449 C C . CYS B 1 25 ? 9.445 19.203 -6.16 1 58 25 CYS B C 1
ATOM 1451 O O . CYS B 1 25 ? 8.797 19.969 -5.449 1 58 25 CYS B O 1
ATOM 1453 N N . LYS B 1 26 ? 9.789 19.406 -7.414 1 54.69 26 LYS B N 1
ATOM 1454 C CA . LYS B 1 26 ? 9.18 20.469 -8.203 1 54.69 26 LYS B CA 1
ATOM 1455 C C . LYS B 1 26 ? 7.672 20.516 -7.977 1 54.69 26 LYS B C 1
ATOM 1457 O O . LYS B 1 26 ? 7.066 21.594 -8.055 1 54.69 26 LYS B O 1
ATOM 1462 N N . TYR B 1 27 ? 7.227 19.281 -7.629 1 59.78 27 TYR B N 1
ATOM 1463 C CA . TYR B 1 27 ? 5.785 19.25 -7.43 1 59.78 27 TYR B CA 1
ATOM 1464 C C . TYR B 1 27 ? 5.441 19.047 -5.961 1 59.78 27 TYR B C 1
ATOM 1466 O O . TYR B 1 27 ? 6.27 18.562 -5.184 1 59.78 27 TYR B O 1
ATOM 1474 N N . HIS B 1 28 ? 4.344 19.5 -5.77 1 72.62 28 HIS B N 1
ATOM 1475 C CA . HIS B 1 28 ? 3.867 19.344 -4.402 1 72.62 28 HIS B CA 1
ATOM 1476 C C . HIS B 1 28 ? 3.779 17.859 -4.012 1 72.62 28 HIS B C 1
ATOM 1478 O O . HIS B 1 28 ? 3.352 17.031 -4.816 1 72.62 28 HIS B O 1
ATOM 1484 N N . SER B 1 29 ? 4.293 17.578 -2.9 1 81.81 29 SER B N 1
ATOM 1485 C CA . SER B 1 29 ? 4.371 16.203 -2.426 1 81.81 29 SER B CA 1
ATOM 1486 C C . SER B 1 29 ? 2.98 15.609 -2.201 1 81.81 29 SER B C 1
ATOM 1488 O O . SER B 1 29 ? 2.83 14.398 -2.043 1 81.81 29 SER B O 1
ATOM 1490 N N . LYS B 1 30 ? 1.977 16.469 -2.219 1 87.44 30 LYS B N 1
ATOM 1491 C CA . LYS B 1 30 ? 0.581 16.062 -2.08 1 87.44 30 LYS B CA 1
ATOM 1492 C C . LYS B 1 30 ? -0.289 16.719 -3.152 1 87.44 30 LYS B C 1
ATOM 1494 O O . LYS B 1 30 ? -0.172 17.906 -3.414 1 87.44 30 LYS B O 1
ATOM 1499 N N . ASN B 1 31 ? -1.132 15.914 -3.795 1 88.56 31 ASN B N 1
ATOM 1500 C CA . ASN B 1 31 ? -2.033 16.406 -4.832 1 88.56 31 ASN B CA 1
ATOM 1501 C C . ASN B 1 31 ? -3.439 15.836 -4.668 1 88.56 31 ASN B C 1
ATOM 1503 O O . ASN B 1 31 ? -3.611 14.625 -4.5 1 88.56 31 ASN B O 1
ATOM 1507 N N . GLN B 1 32 ? -4.352 16.766 -4.738 1 90.19 32 GLN B N 1
ATOM 1508 C CA . GLN B 1 32 ? -5.73 16.297 -4.789 1 90.19 32 GLN B CA 1
ATOM 1509 C C . GLN B 1 32 ? -6.016 15.57 -6.105 1 90.19 32 GLN B C 1
ATOM 1511 O O . GLN B 1 32 ? -5.691 16.078 -7.18 1 90.19 32 GLN B O 1
ATOM 1516 N N . ILE B 1 33 ? -6.598 14.438 -5.965 1 93.56 33 ILE B N 1
ATOM 1517 C CA . ILE B 1 33 ? -6.773 13.695 -7.207 1 93.56 33 ILE B CA 1
ATOM 1518 C C . ILE B 1 33 ? -8.258 13.438 -7.449 1 93.56 33 ILE B C 1
ATOM 1520 O O . ILE B 1 33 ? -8.664 13.078 -8.555 1 93.56 33 ILE B O 1
ATOM 1524 N N . ALA B 1 34 ? -9.086 13.602 -6.484 1 92.44 34 ALA B N 1
ATOM 1525 C CA . ALA B 1 34 ? -10.531 13.477 -6.602 1 92.44 34 ALA B CA 1
ATOM 1526 C C . ALA B 1 34 ? -11.242 14.297 -5.527 1 92.44 34 ALA B C 1
ATOM 1528 O O . ALA B 1 34 ? -10.648 14.633 -4.5 1 92.44 34 ALA B O 1
ATOM 1529 N N . ARG B 1 35 ? -12.414 14.625 -5.793 1 88.44 35 ARG B N 1
ATOM 1530 C CA . ARG B 1 35 ? -13.242 15.367 -4.848 1 88.44 35 ARG B CA 1
ATOM 1531 C C . ARG B 1 35 ? -14.719 15.016 -5.02 1 88.44 35 ARG B C 1
ATOM 1533 O O . ARG B 1 35 ? -15.109 14.461 -6.047 1 88.44 35 ARG B O 1
ATOM 1540 N N . ALA B 1 36 ? -15.375 15.375 -3.955 1 86.69 36 ALA B N 1
ATOM 1541 C CA . ALA B 1 36 ? -16.812 15.133 -4.027 1 86.69 36 ALA B CA 1
ATOM 1542 C C . ALA B 1 36 ? -17.438 15.914 -5.176 1 86.69 36 ALA B C 1
ATOM 1544 O O . ALA B 1 36 ? -17.062 17.047 -5.445 1 86.69 36 ALA B O 1
ATOM 1545 N N . ASN B 1 37 ? -18.281 15.234 -5.895 1 77.62 37 ASN B N 1
ATOM 1546 C CA . ASN B 1 37 ? -19 15.914 -6.969 1 77.62 37 ASN B CA 1
ATOM 1547 C C . ASN B 1 37 ? -19.828 17.078 -6.438 1 77.62 37 ASN B C 1
ATOM 1549 O O . ASN B 1 37 ? -19.922 18.125 -7.082 1 77.62 37 ASN B O 1
ATOM 1553 N N . ARG B 1 38 ? -20.641 16.734 -5.352 1 64.44 38 ARG B N 1
ATOM 1554 C CA . ARG B 1 38 ? -21.594 17.734 -4.879 1 64.44 38 ARG B CA 1
ATOM 1555 C C . ARG B 1 38 ? -21.016 18.516 -3.693 1 64.44 38 ARG B C 1
ATOM 1557 O O . ARG B 1 38 ? -21.75 19.234 -3.012 1 64.44 38 ARG B O 1
ATOM 1564 N N . THR B 1 39 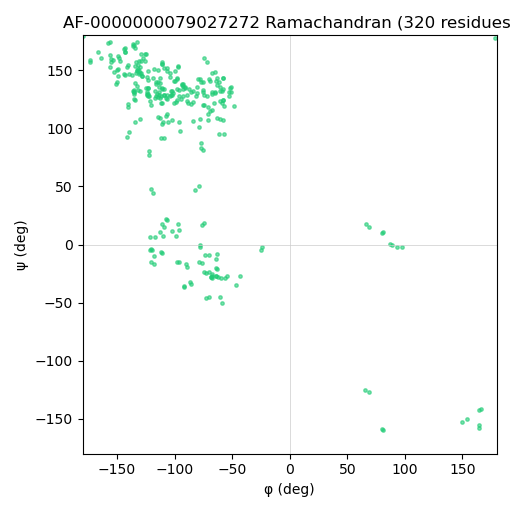? -19.703 18.391 -3.41 1 57.19 39 THR B N 1
ATOM 1565 C CA . THR B 1 39 ? -19.453 19.141 -2.188 1 57.19 39 THR B CA 1
ATOM 1566 C C . THR B 1 39 ? -19.859 20.609 -2.354 1 57.19 39 THR B C 1
ATOM 1568 O O . THR B 1 39 ? -19.578 21.219 -3.381 1 57.19 39 THR B O 1
ATOM 1571 N N . THR B 1 40 ? -20.797 20.891 -1.794 1 54.06 40 THR B N 1
ATOM 1572 C CA . THR B 1 40 ? -21.266 22.281 -1.77 1 54.06 40 THR B CA 1
ATOM 1573 C C . THR B 1 40 ? -20.203 23.188 -1.166 1 54.06 40 THR B C 1
ATOM 1575 O O . THR B 1 40 ? -19.391 22.75 -0.362 1 54.06 40 THR B O 1
ATOM 1578 N N . ASP B 1 41 ? -19.75 24.234 -1.955 1 58.47 41 ASP B N 1
ATOM 1579 C CA . ASP B 1 41 ? -18.969 25.391 -1.516 1 58.47 41 ASP B CA 1
ATOM 1580 C C . ASP B 1 41 ? -19.188 25.656 -0.029 1 58.47 41 ASP B C 1
ATOM 1582 O O . ASP B 1 41 ? -18.516 26.5 0.557 1 58.47 41 ASP B O 1
ATOM 1586 N N . LYS B 1 42 ? -20.125 24.75 0.548 1 64.62 42 LYS B N 1
ATOM 1587 C CA . LYS B 1 42 ? -20.516 25.172 1.893 1 64.62 42 LYS B CA 1
ATOM 1588 C C . LYS B 1 42 ? -19.953 24.219 2.945 1 64.62 42 LYS B C 1
ATOM 1590 O O . LYS B 1 42 ? -20.219 24.375 4.137 1 64.62 42 LYS B O 1
ATOM 1595 N N . SER B 1 43 ? -19 23.172 2.504 1 73.69 43 SER B N 1
ATOM 1596 C CA . SER B 1 43 ? -18.594 22.234 3.543 1 73.69 43 SER B CA 1
ATOM 1597 C C . SER B 1 43 ? -17.422 22.781 4.348 1 73.69 43 SER B C 1
ATOM 1599 O O . SER B 1 43 ? -16.5 23.391 3.793 1 73.69 43 SER B O 1
ATOM 1601 N N . ALA B 1 44 ? -17.562 22.719 5.688 1 84.31 44 ALA B N 1
ATOM 1602 C CA . ALA B 1 44 ? -16.531 23.219 6.609 1 84.31 44 ALA B CA 1
ATOM 1603 C C . ALA B 1 44 ? -15.234 22.422 6.461 1 84.31 44 ALA B C 1
ATOM 1605 O O . ALA B 1 44 ? -14.18 22.859 6.918 1 84.31 44 ALA B O 1
ATOM 1606 N N . THR B 1 45 ? -15.336 21.203 5.91 1 88.06 45 THR B N 1
ATOM 1607 C CA . THR B 1 45 ? -14.164 20.359 5.672 1 88.06 45 THR B CA 1
ATOM 1608 C C . THR B 1 45 ? -14.102 19.922 4.215 1 88.06 45 THR B C 1
ATOM 1610 O O . THR B 1 45 ? -15.109 19.953 3.504 1 88.06 45 THR B O 1
ATOM 1613 N N . PRO B 1 46 ? -12.961 19.578 3.82 1 89.62 46 PRO B N 1
ATOM 1614 C CA . PRO B 1 46 ? -12.906 19.031 2.463 1 89.62 46 PRO B CA 1
ATOM 1615 C C . PRO B 1 46 ? -13.367 17.562 2.396 1 89.62 46 PRO B C 1
ATOM 1617 O O . PRO B 1 46 ? -12.711 16.734 1.755 1 89.62 46 PRO B O 1
ATOM 1620 N N . PHE B 1 47 ? -14.5 17.297 2.961 1 92.31 47 PHE B N 1
ATOM 1621 C CA . PHE B 1 47 ? -15.047 15.945 3.002 1 92.31 47 PHE B CA 1
ATOM 1622 C C . PHE B 1 47 ? -15.211 15.383 1.595 1 92.31 47 PHE B C 1
ATOM 1624 O O . PHE B 1 47 ? -15.805 16.016 0.726 1 92.31 47 PHE B O 1
ATOM 1631 N N . GLY B 1 48 ? -14.586 14.227 1.434 1 93.62 48 GLY B N 1
ATOM 1632 C CA . GLY B 1 48 ? -14.711 13.57 0.145 1 93.62 48 GLY B CA 1
ATOM 1633 C C . GLY B 1 48 ? -13.531 13.836 -0.779 1 93.62 48 GLY B C 1
ATOM 1634 O O . GLY B 1 48 ? -13.477 13.297 -1.888 1 93.62 48 GLY B O 1
ATOM 1635 N N . SER B 1 49 ? -12.617 14.625 -0.316 1 93.56 49 SER B N 1
ATOM 1636 C CA . SER B 1 49 ? -11.422 14.875 -1.121 1 93.56 49 SER B CA 1
ATOM 1637 C C . SER B 1 49 ? -10.383 13.781 -0.924 1 93.56 49 SER B C 1
ATOM 1639 O O . SER B 1 49 ? -10.117 13.367 0.206 1 93.56 49 SER B O 1
ATOM 1641 N N . LEU B 1 50 ? -9.875 13.305 -2.078 1 95.62 50 LEU B N 1
ATOM 1642 C CA . LEU B 1 50 ? -8.844 12.273 -2.092 1 95.62 50 LEU B CA 1
ATOM 1643 C C . LEU B 1 50 ? -7.512 12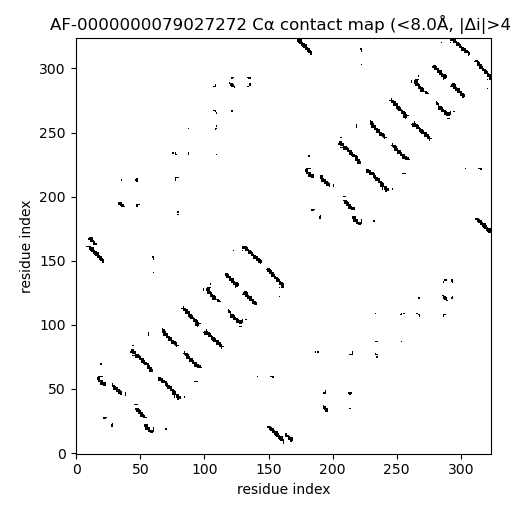.844 -2.582 1 95.62 50 LEU B C 1
ATOM 1645 O O . LEU B 1 50 ? -7.469 13.562 -3.58 1 95.62 50 LEU B O 1
ATOM 1649 N N . TYR B 1 51 ? -6.465 12.523 -1.866 1 93.69 51 TYR B N 1
ATOM 1650 C CA . TYR B 1 51 ? -5.145 13.055 -2.182 1 93.69 51 TYR B CA 1
ATOM 1651 C C . TYR B 1 51 ? -4.145 11.93 -2.408 1 93.69 51 TYR B C 1
ATOM 1653 O O . TYR B 1 51 ? -4.184 10.906 -1.72 1 93.69 51 TYR B O 1
ATOM 1661 N N . ALA B 1 52 ? -3.279 12.148 -3.379 1 95.12 52 ALA B N 1
ATOM 1662 C CA . ALA B 1 52 ? -2.062 11.352 -3.508 1 95.12 52 ALA B CA 1
ATOM 1663 C C . ALA B 1 52 ? -0.868 12.07 -2.887 1 95.12 52 ALA B C 1
ATOM 1665 O O . ALA B 1 52 ? -0.753 13.297 -2.982 1 95.12 52 ALA B O 1
ATOM 1666 N N . PHE B 1 53 ? -0.001 11.281 -2.266 1 92.81 53 PHE B N 1
ATOM 1667 C CA . PHE B 1 53 ? 1.159 11.953 -1.691 1 92.81 53 PHE B CA 1
ATOM 1668 C C . PHE B 1 53 ? 2.42 11.117 -1.887 1 92.81 53 PHE B C 1
ATOM 1670 O O . PHE B 1 53 ? 2.344 9.898 -2.07 1 92.81 53 PHE B O 1
ATOM 1677 N N . ASP B 1 54 ? 3.551 11.719 -1.908 1 93.94 54 ASP B N 1
ATOM 1678 C CA . ASP B 1 54 ? 4.926 11.227 -1.95 1 93.94 54 ASP B CA 1
ATOM 1679 C C . ASP B 1 54 ? 5.84 12.078 -1.072 1 93.94 54 ASP B C 1
ATOM 1681 O O . ASP B 1 54 ? 6.434 13.047 -1.546 1 93.94 54 ASP B O 1
ATOM 1685 N N . ASP B 1 55 ? 5.988 11.625 0.171 1 93.62 55 ASP B N 1
ATOM 1686 C CA . ASP B 1 55 ? 6.781 12.375 1.14 1 93.62 55 ASP B CA 1
ATOM 1687 C C . ASP B 1 55 ? 8.117 11.688 1.402 1 93.62 55 ASP B C 1
ATOM 1689 O O . ASP B 1 55 ? 8.211 10.461 1.339 1 93.62 55 ASP B O 1
ATOM 1693 N N . LEU B 1 56 ? 9.055 12.5 1.74 1 94.06 56 LEU B N 1
ATOM 1694 C CA . LEU B 1 56 ? 10.297 11.914 2.219 1 94.06 56 LEU B CA 1
ATOM 1695 C C . LEU B 1 56 ? 10.109 11.281 3.592 1 94.06 56 LEU B C 1
ATOM 1697 O O . LEU B 1 56 ? 9.391 11.82 4.438 1 94.06 56 LEU B O 1
ATOM 1701 N N . LEU B 1 57 ? 10.758 10.195 3.775 1 95.69 57 LEU B N 1
ATOM 1702 C CA . LEU B 1 57 ? 10.859 9.547 5.078 1 95.69 57 LEU B CA 1
ATOM 1703 C C . LEU B 1 57 ? 12.234 9.789 5.691 1 95.69 57 LEU B C 1
ATOM 1705 O O . LEU B 1 57 ? 13.258 9.516 5.062 1 95.69 57 LEU B O 1
ATOM 1709 N N . ARG B 1 58 ? 12.203 10.273 6.93 1 96.31 58 ARG B N 1
ATOM 1710 C CA . ARG B 1 58 ? 13.445 10.617 7.605 1 96.31 58 ARG B CA 1
ATOM 1711 C C . ARG B 1 58 ? 13.562 9.891 8.945 1 96.31 58 ARG B C 1
ATOM 1713 O O . ARG B 1 58 ? 12.57 9.406 9.484 1 96.31 58 ARG B O 1
ATOM 1720 N N . GLU B 1 59 ? 14.766 9.891 9.445 1 95.56 59 GLU B N 1
ATOM 1721 C CA . GLU B 1 59 ? 15.031 9.258 10.742 1 95.56 59 GLU B CA 1
ATOM 1722 C C . GLU B 1 59 ? 14.375 10.039 11.875 1 95.56 59 GLU B C 1
ATOM 1724 O O . GLU B 1 59 ? 14.117 9.484 12.945 1 95.56 59 GLU B O 1
ATOM 1729 N N . GLY B 1 60 ? 14.227 11.289 11.633 1 92.62 60 GLY B N 1
ATOM 1730 C CA . GLY B 1 60 ? 13.578 12.148 12.602 1 92.62 60 GLY B CA 1
ATOM 1731 C C . GLY B 1 60 ? 12.977 13.398 11.992 1 92.62 60 GLY B C 1
ATOM 1732 O O . GLY B 1 60 ? 13.109 13.633 10.789 1 92.62 60 GLY B O 1
ATOM 1733 N N . PRO B 1 61 ? 12.273 14.156 12.805 1 90.81 61 PRO B N 1
ATOM 1734 C CA . PRO B 1 61 ? 11.508 15.289 12.281 1 90.81 61 PRO B CA 1
ATOM 1735 C C . PRO B 1 61 ? 12.391 16.5 11.984 1 90.81 61 PRO B C 1
ATOM 1737 O O . PRO B 1 61 ? 11.914 17.484 11.406 1 90.81 61 PRO B O 1
ATOM 1740 N N . GLU B 1 62 ? 13.68 16.406 12.234 1 89.62 62 GLU B N 1
ATOM 1741 C CA . GLU B 1 62 ? 14.578 17.531 12 1 89.62 62 GLU B CA 1
ATOM 1742 C C . GLU B 1 62 ? 14.898 17.688 10.516 1 89.62 62 GLU B C 1
ATOM 1744 O O . GLU B 1 62 ? 15.078 16.688 9.812 1 89.62 62 GLU B O 1
ATOM 1749 N N . PRO B 1 63 ? 14.961 18.906 10 1 80.25 63 PRO B N 1
ATOM 1750 C CA . PRO B 1 63 ? 15.156 19.156 8.57 1 80.25 63 PRO B CA 1
ATOM 1751 C C . PRO B 1 63 ? 16.422 18.484 8.031 1 80.25 63 PRO B C 1
ATOM 1753 O O . PRO B 1 63 ? 16.484 18.141 6.844 1 80.25 63 PRO B O 1
ATOM 1756 N N . ASN B 1 64 ? 17.422 18.297 8.867 1 87.88 64 ASN B N 1
ATOM 1757 C CA . ASN B 1 64 ? 18.672 17.719 8.391 1 87.88 64 ASN B CA 1
ATOM 1758 C C . ASN B 1 64 ? 18.766 16.234 8.695 1 87.88 64 ASN B C 1
ATOM 1760 O O . ASN B 1 64 ? 19.828 15.617 8.523 1 87.88 64 ASN B O 1
ATOM 1764 N N . SER B 1 65 ? 17.688 15.797 9.148 1 92.31 65 SER B N 1
ATOM 1765 C CA . SER B 1 65 ? 17.688 14.367 9.438 1 92.31 65 SER B CA 1
ATOM 1766 C C . SER B 1 65 ? 17.844 13.547 8.164 1 92.31 65 SER B C 1
ATOM 1768 O O . SER B 1 65 ? 17.406 13.953 7.09 1 92.31 65 SER B O 1
ATOM 1770 N N . THR B 1 66 ? 18.484 12.383 8.289 1 95.62 66 THR B N 1
ATOM 1771 C CA . THR B 1 66 ? 18.812 11.523 7.152 1 95.62 66 THR B CA 1
ATOM 1772 C C . THR B 1 66 ? 17.531 11 6.496 1 95.62 66 THR B C 1
ATOM 1774 O O . THR B 1 66 ? 16.609 10.57 7.184 1 95.62 66 THR B O 1
ATOM 1777 N N . VAL B 1 67 ? 17.516 11.156 5.184 1 95.25 67 VAL B N 1
ATOM 1778 C CA . VAL B 1 67 ? 16.453 10.531 4.414 1 95.25 67 VAL B CA 1
ATOM 1779 C C . VAL B 1 67 ? 16.656 9.023 4.359 1 95.25 67 VAL B C 1
ATOM 1781 O O . VAL B 1 67 ? 17.734 8.555 3.996 1 95.25 67 VAL B O 1
ATOM 1784 N N . VAL B 1 68 ? 15.594 8.312 4.719 1 96.88 68 VAL B N 1
ATOM 1785 C CA . VAL B 1 68 ? 15.766 6.863 4.742 1 96.88 68 VAL B CA 1
ATOM 1786 C C . VAL B 1 68 ? 14.781 6.211 3.773 1 96.88 68 VAL B C 1
ATOM 1788 O O . VAL B 1 68 ? 14.781 4.988 3.602 1 96.88 68 VAL B O 1
ATOM 1791 N N . GLY B 1 69 ? 13.867 6.992 3.148 1 95.62 69 GLY B N 1
ATOM 1792 C CA . GLY B 1 69 ? 12.906 6.465 2.191 1 95.62 69 GLY B CA 1
ATOM 1793 C C . GLY B 1 69 ? 11.781 7.434 1.881 1 95.62 69 GLY B C 1
ATOM 1794 O O . GLY B 1 69 ? 12.008 8.633 1.727 1 95.62 69 GLY B O 1
ATOM 1795 N N . ASN B 1 70 ? 10.609 6.852 1.738 1 95.62 70 ASN B N 1
ATOM 1796 C CA . ASN B 1 70 ? 9.445 7.676 1.422 1 95.62 70 ASN B CA 1
ATOM 1797 C C . ASN B 1 70 ? 8.156 7.051 1.936 1 95.62 70 ASN B C 1
ATOM 1799 O O . ASN B 1 70 ? 8.07 5.828 2.086 1 95.62 70 ASN B O 1
ATOM 1803 N N . GLY B 1 71 ? 7.289 7.836 2.271 1 96.56 71 GLY B N 1
ATOM 1804 C CA . GLY B 1 71 ? 5.887 7.48 2.432 1 96.56 71 GLY B CA 1
ATOM 1805 C C . GLY B 1 71 ? 5.043 7.828 1.222 1 96.56 71 GLY B C 1
ATOM 1806 O O . GLY B 1 71 ? 5.113 8.945 0.709 1 96.56 71 GLY B O 1
ATOM 1807 N N . LYS B 1 72 ? 4.359 6.836 0.694 1 96.88 72 LYS B N 1
ATOM 1808 C CA . LYS B 1 72 ? 3.543 7.016 -0.502 1 96.88 72 LYS B CA 1
ATOM 1809 C C . LYS B 1 72 ? 2.145 6.438 -0.304 1 96.88 72 LYS B C 1
ATOM 1811 O O . LYS B 1 72 ? 1.974 5.438 0.397 1 96.88 72 LYS B O 1
ATOM 1816 N N . GLY B 1 73 ? 1.132 7.07 -0.995 1 97.69 73 GLY B N 1
ATOM 1817 C CA . GLY B 1 73 ? -0.207 6.504 -0.971 1 97.69 73 GLY B CA 1
ATOM 1818 C C . GLY B 1 73 ? -1.3 7.547 -1.098 1 97.69 73 GLY B C 1
ATOM 1819 O O . GLY B 1 73 ? -1.123 8.562 -1.778 1 97.69 73 GLY B O 1
ATOM 1820 N N . LEU B 1 74 ? -2.432 7.164 -0.515 1 98 74 LEU B N 1
ATOM 1821 C CA . LEU B 1 74 ? -3.619 8.008 -0.543 1 98 74 LEU B CA 1
ATOM 1822 C C . LEU B 1 74 ? -4.035 8.414 0.869 1 98 74 LEU B C 1
ATOM 1824 O O . LEU B 1 74 ? -3.748 7.695 1.831 1 98 74 LEU B O 1
ATOM 1828 N N . TYR B 1 75 ? -4.621 9.508 0.938 1 97.12 75 TYR B N 1
ATOM 1829 C CA . TYR B 1 75 ? -5.438 9.773 2.117 1 97.12 75 TYR B CA 1
ATOM 1830 C C . TYR B 1 75 ? -6.734 10.477 1.734 1 97.12 75 TYR B C 1
ATOM 1832 O O . TYR B 1 75 ? -6.77 11.25 0.776 1 97.12 75 TYR B O 1
ATOM 1840 N N . LEU B 1 76 ? -7.77 10.172 2.477 1 97.5 76 LEU B N 1
ATOM 1841 C CA . LEU B 1 76 ? -9.117 10.688 2.256 1 97.5 76 LEU B CA 1
ATOM 1842 C C . LEU B 1 76 ? -9.539 11.609 3.393 1 97.5 76 LEU B C 1
ATOM 1844 O O . LEU B 1 76 ? -9.375 11.273 4.566 1 97.5 76 LEU B O 1
ATOM 1848 N N . SER B 1 77 ? -9.961 12.82 3.018 1 95.62 77 SER B N 1
ATOM 1849 C CA . SER B 1 77 ? -10.695 13.609 4.004 1 95.62 77 SER B CA 1
ATOM 1850 C C . SER B 1 77 ? -12.07 13 4.277 1 95.62 77 SER B C 1
ATOM 1852 O O . SER B 1 77 ? -12.961 13.062 3.432 1 95.62 77 SER B O 1
ATOM 1854 N N . ALA B 1 78 ? -12.266 12.531 5.547 1 96.5 78 ALA B N 1
ATOM 1855 C CA . ALA B 1 78 ? -13.375 11.609 5.766 1 96.5 78 ALA B CA 1
ATOM 1856 C C . ALA B 1 78 ? -14.352 12.164 6.801 1 96.5 78 ALA B C 1
ATOM 1858 O O . ALA B 1 78 ? -15.281 11.461 7.227 1 96.5 78 ALA B O 1
ATOM 1859 N N . SER B 1 79 ? -14.133 13.391 7.215 1 94.81 79 SER B N 1
ATOM 1860 C CA . SER B 1 79 ? -15.008 13.938 8.242 1 94.81 79 SER B CA 1
ATOM 1861 C C . SER B 1 79 ? -15.797 15.133 7.723 1 94.81 79 SER B C 1
ATOM 1863 O O . SER B 1 79 ? -15.227 16.031 7.086 1 94.81 79 SER B O 1
ATOM 1865 N N . GLN B 1 80 ? -17.047 15.141 8.109 1 90.06 80 GLN B N 1
ATOM 1866 C CA . GLN B 1 80 ? -17.875 16.312 7.852 1 90.06 80 GLN B CA 1
ATOM 1867 C C . GLN B 1 80 ? -17.719 17.359 8.961 1 90.06 80 GLN B C 1
ATOM 1869 O O . GLN B 1 80 ? -17.75 18.562 8.695 1 90.06 80 GLN B O 1
ATOM 1874 N N . ASP B 1 81 ? -17.516 16.828 10.141 1 91.44 81 ASP B N 1
ATOM 1875 C CA . ASP B 1 81 ? -17.359 17.672 11.312 1 91.44 81 ASP B CA 1
ATOM 1876 C C . ASP B 1 81 ? -15.898 18.078 11.523 1 91.44 81 ASP B C 1
ATOM 1878 O O . ASP B 1 81 ? -15.047 17.219 11.758 1 91.44 81 ASP B O 1
ATOM 1882 N N . PRO B 1 82 ? -15.695 19.391 11.531 1 90.56 82 PRO B N 1
ATOM 1883 C CA . PRO B 1 82 ? -14.312 19.828 11.727 1 90.56 82 PRO B CA 1
ATOM 1884 C C . PRO B 1 82 ? -13.789 19.516 13.133 1 90.56 82 PRO B C 1
ATOM 1886 O O . PRO B 1 82 ? -12.586 19.359 13.328 1 90.56 82 PRO B O 1
ATOM 1889 N N . ALA B 1 83 ? -14.648 19.406 14.109 1 92.75 83 ALA B N 1
ATOM 1890 C CA . ALA B 1 83 ? -14.234 19.188 15.492 1 92.75 83 ALA B CA 1
ATOM 1891 C C . ALA B 1 83 ? -13.602 17.812 15.656 1 92.75 83 ALA B C 1
ATOM 1893 O O . ALA B 1 83 ? -12.734 17.625 16.516 1 92.75 83 ALA B O 1
ATOM 1894 N N . ASN B 1 84 ? -14.031 16.891 14.828 1 94.38 84 ASN B N 1
ATOM 1895 C CA . ASN B 1 84 ? -13.477 15.539 14.836 1 94.38 84 ASN B CA 1
ATOM 1896 C C . ASN B 1 84 ? -12.828 15.188 13.5 1 94.38 84 ASN B C 1
ATOM 1898 O O . ASN B 1 84 ? -13.055 14.109 12.961 1 94.38 84 ASN B O 1
ATOM 1902 N N . PHE B 1 85 ? -12.094 16.156 13.047 1 94.88 85 PHE B N 1
ATOM 1903 C CA . PHE B 1 85 ? -11.516 16 11.719 1 94.88 85 PHE B CA 1
ATOM 1904 C C . PHE B 1 85 ? -10.648 14.742 11.648 1 94.88 85 PHE B C 1
ATOM 1906 O O . PHE B 1 85 ? -9.758 14.555 12.477 1 94.88 85 PHE B O 1
ATOM 1913 N N . THR B 1 86 ? -10.977 13.898 10.688 1 97.56 86 THR B N 1
ATOM 1914 C CA . THR B 1 86 ? -10.328 12.609 10.523 1 97.56 86 THR B CA 1
ATOM 1915 C C . THR B 1 86 ? -10 12.344 9.062 1 97.56 86 THR B C 1
ATOM 1917 O O . THR B 1 86 ? -10.828 12.578 8.18 1 97.56 86 THR B O 1
ATOM 1920 N N . LEU B 1 87 ? -8.797 11.945 8.867 1 97.25 87 LEU B N 1
ATOM 1921 C CA . LEU B 1 87 ? -8.414 11.367 7.59 1 97.25 87 LEU B CA 1
ATOM 1922 C C . LEU B 1 87 ? -8.461 9.844 7.645 1 97.25 87 LEU B C 1
ATOM 1924 O O . LEU B 1 87 ? -8.398 9.258 8.727 1 97.25 87 LEU B O 1
ATOM 1928 N N . VAL B 1 88 ? -8.688 9.195 6.508 1 98.69 88 VAL B N 1
ATOM 1929 C CA . VAL B 1 88 ? -8.375 7.773 6.371 1 98.69 88 VAL B CA 1
ATOM 1930 C C . VAL B 1 88 ? -7.133 7.598 5.5 1 98.69 88 VAL B C 1
ATOM 1932 O O . VAL B 1 88 ? -7.062 8.141 4.395 1 98.69 88 VAL B O 1
ATOM 1935 N N . MET B 1 89 ? -6.207 6.824 6.059 1 98.62 89 MET B N 1
ATOM 1936 C CA . MET B 1 89 ? -4.902 6.668 5.422 1 98.62 89 MET B CA 1
ATOM 1937 C C . MET B 1 89 ? -4.812 5.336 4.688 1 98.62 89 MET B C 1
ATOM 1939 O O . MET B 1 89 ? -5.207 4.297 5.223 1 98.62 89 MET B O 1
ATOM 1943 N N . TYR B 1 90 ? -4.352 5.367 3.473 1 98.56 90 TYR B N 1
ATOM 1944 C CA . TYR B 1 90 ? -3.953 4.238 2.635 1 98.56 90 TYR B CA 1
ATOM 1945 C C . TYR B 1 90 ? -2.5 4.371 2.195 1 98.56 90 TYR B C 1
ATOM 1947 O O . TYR B 1 90 ? -2.223 4.625 1.021 1 98.56 90 TYR B O 1
ATOM 1955 N N . ALA B 1 91 ? -1.613 4.07 3.102 1 98.44 91 ALA B N 1
ATOM 1956 C CA . ALA B 1 91 ? -0.24 4.508 2.865 1 98.44 91 ALA B CA 1
ATOM 1957 C C . ALA B 1 91 ? 0.743 3.355 3.055 1 98.44 91 ALA B C 1
ATOM 1959 O O . ALA B 1 91 ? 0.474 2.42 3.812 1 98.44 91 ALA B O 1
ATOM 1960 N N . ASP B 1 92 ? 1.839 3.463 2.365 1 98.62 92 ASP B N 1
ATOM 1961 C CA . ASP B 1 92 ? 2.98 2.564 2.504 1 98.62 92 ASP B CA 1
ATOM 1962 C C . ASP B 1 92 ? 4.254 3.344 2.826 1 98.62 92 ASP B C 1
ATOM 1964 O O . ASP B 1 92 ? 4.582 4.316 2.146 1 98.62 92 ASP B O 1
ATOM 1968 N N . PHE B 1 93 ? 4.953 2.951 3.826 1 98.38 93 PHE B N 1
ATOM 1969 C CA . PHE B 1 93 ? 6.219 3.551 4.234 1 98.38 93 PHE B CA 1
ATOM 1970 C C . PHE B 1 93 ? 7.391 2.639 3.883 1 98.38 93 PHE B C 1
ATOM 1972 O O . PHE B 1 93 ? 7.562 1.579 4.492 1 98.38 93 PHE B O 1
ATOM 1979 N N . GLY B 1 94 ? 8.195 3.092 2.945 1 97.81 94 GLY B N 1
ATOM 1980 C CA . GLY B 1 94 ? 9.25 2.246 2.414 1 97.81 94 GLY B CA 1
ATOM 1981 C C . GLY B 1 94 ? 10.641 2.811 2.646 1 97.81 94 GLY B C 1
ATOM 1982 O O . GLY B 1 94 ? 10.852 4.02 2.545 1 97.81 94 GLY B O 1
ATOM 1983 N N . PHE B 1 95 ? 11.531 1.924 2.896 1 97.31 95 PHE B N 1
ATOM 1984 C CA . PHE B 1 95 ? 12.922 2.285 3.16 1 97.31 95 PHE B CA 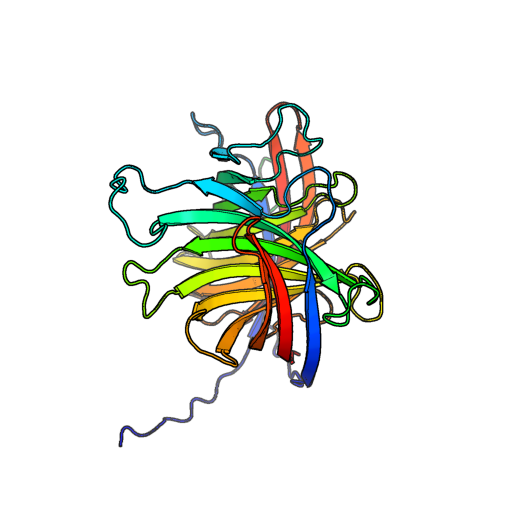1
ATOM 1985 C C . PHE B 1 95 ? 13.789 2.023 1.938 1 97.31 95 PHE B C 1
ATOM 1987 O O . PHE B 1 95 ? 13.781 0.921 1.385 1 97.31 95 PHE B O 1
ATOM 1994 N N . THR B 1 96 ? 14.531 3.035 1.572 1 95.5 96 THR B N 1
ATOM 1995 C CA . THR B 1 96 ? 15.344 2.912 0.365 1 95.5 96 THR B CA 1
ATOM 1996 C C . THR B 1 96 ? 16.828 2.859 0.711 1 95.5 96 THR B C 1
ATOM 1998 O O . THR B 1 96 ? 17.672 2.668 -0.168 1 95.5 96 THR B O 1
ATOM 2001 N N . THR B 1 97 ? 17.172 3.07 1.961 1 95.75 97 THR B N 1
ATOM 2002 C CA . THR B 1 97 ? 18.547 2.992 2.428 1 95.75 97 THR B CA 1
ATOM 2003 C C . THR B 1 97 ? 18.609 2.391 3.83 1 95.75 97 THR B C 1
ATOM 2005 O O . THR B 1 97 ? 17.578 2.168 4.461 1 95.75 97 THR B O 1
ATOM 2008 N N . GLY B 1 98 ? 19.844 1.995 4.223 1 94.19 98 GLY B N 1
ATOM 2009 C CA . GLY B 1 98 ? 20.078 1.575 5.594 1 94.19 98 GLY B CA 1
ATOM 2010 C C . GLY B 1 98 ? 19.656 0.144 5.859 1 94.19 98 GLY B C 1
ATOM 2011 O O . GLY B 1 98 ? 19.547 -0.659 4.934 1 94.19 98 GLY B O 1
ATOM 2012 N N . LYS B 1 99 ? 19.453 -0.165 7.125 1 93.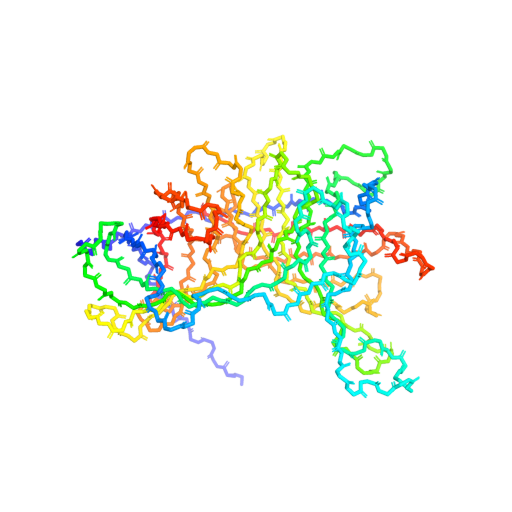56 99 LYS B N 1
ATOM 2013 C CA . LYS B 1 99 ? 19.219 -1.515 7.629 1 93.56 99 LYS B CA 1
ATOM 2014 C C . LYS B 1 99 ? 17.938 -2.102 7.027 1 93.56 99 LYS B C 1
ATOM 2016 O O . LYS B 1 99 ? 17.844 -3.314 6.816 1 93.56 99 LYS B O 1
ATOM 2021 N N . PHE B 1 100 ? 17 -1.268 6.676 1 95.94 100 PHE B N 1
ATOM 2022 C CA . PHE B 1 100 ? 15.695 -1.767 6.254 1 95.94 100 PHE B CA 1
ATOM 2023 C C . PHE B 1 100 ? 15.477 -1.523 4.766 1 95.94 100 PHE B C 1
ATOM 2025 O O . PHE B 1 100 ? 14.344 -1.58 4.277 1 95.94 100 PHE B O 1
ATOM 2032 N N . LYS B 1 101 ? 16.547 -1.284 4.102 1 96.5 101 LYS B N 1
ATOM 2033 C CA . LYS B 1 101 ? 16.453 -1.056 2.662 1 96.5 101 LYS B CA 1
ATOM 2034 C C . LYS B 1 101 ? 15.695 -2.191 1.975 1 96.5 101 LYS B C 1
ATOM 2036 O O . LYS B 1 101 ? 15.977 -3.365 2.221 1 96.5 101 LYS B O 1
ATOM 2041 N N . GLY B 1 102 ? 14.711 -1.785 1.12 1 96 102 GLY B N 1
ATOM 2042 C CA . GLY B 1 102 ? 13.93 -2.768 0.384 1 96 102 GLY B CA 1
ATOM 2043 C C . GLY B 1 102 ? 12.703 -3.246 1.14 1 96 102 GLY B C 1
ATOM 2044 O O . GLY B 1 102 ? 11.906 -4.023 0.611 1 96 102 GLY B O 1
ATOM 2045 N N . SER B 1 103 ? 12.492 -2.719 2.375 1 97.38 103 SER B N 1
ATOM 2046 C CA . SER B 1 103 ? 11.367 -3.105 3.225 1 97.38 103 SER B CA 1
ATOM 2047 C C . SER B 1 103 ? 10.359 -1.968 3.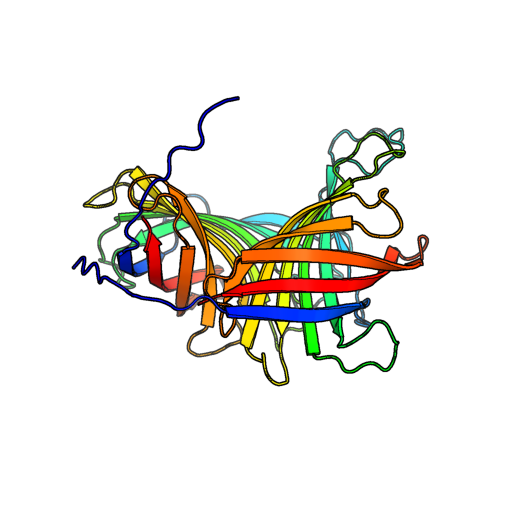361 1 97.38 103 SER B C 1
ATOM 2049 O O . SER B 1 103 ? 10.695 -0.804 3.131 1 97.38 103 SER B O 1
ATOM 2051 N N . SER B 1 104 ? 9.148 -2.336 3.641 1 98.12 104 SER B N 1
ATOM 2052 C CA . SER B 1 104 ? 8.117 -1.338 3.904 1 98.12 104 SER B CA 1
ATOM 2053 C C . SER B 1 104 ? 6.996 -1.916 4.758 1 98.12 104 SER B C 1
ATOM 2055 O O . SER B 1 104 ? 6.891 -3.135 4.914 1 98.12 104 SER B O 1
ATOM 2057 N N . PHE B 1 105 ? 6.211 -1.06 5.336 1 98.12 105 PHE B N 1
ATOM 2058 C CA . PHE B 1 105 ? 4.973 -1.462 5.992 1 98.12 105 PHE B CA 1
ATOM 2059 C C . PHE B 1 105 ? 3.82 -0.557 5.574 1 98.12 105 PHE B C 1
ATOM 2061 O O . PHE B 1 105 ? 4.027 0.617 5.262 1 98.12 105 PHE B O 1
ATOM 2068 N N . GLY B 1 106 ? 2.648 -1.162 5.566 1 98.38 106 GLY B N 1
ATOM 2069 C CA . GLY B 1 106 ? 1.453 -0.452 5.141 1 98.38 106 GLY B CA 1
ATOM 2070 C C . GLY B 1 106 ? 0.564 -0.034 6.297 1 98.38 106 GLY B C 1
ATOM 2071 O O . GLY B 1 106 ? 0.446 -0.757 7.289 1 98.38 106 GLY B O 1
ATOM 2072 N N . VAL B 1 107 ? -0.083 1.111 6.078 1 98.69 107 VAL B N 1
ATOM 2073 C CA . VAL B 1 107 ? -1.046 1.641 7.039 1 98.69 107 VAL B CA 1
ATOM 2074 C C . VAL B 1 107 ? -2.408 1.805 6.367 1 98.69 107 VAL B C 1
ATOM 2076 O O . VAL B 1 107 ? -2.516 2.432 5.312 1 98.69 107 VAL B O 1
ATOM 2079 N N . PHE B 1 108 ? -3.326 1.186 6.953 1 98.44 108 PHE B N 1
ATOM 2080 C CA . PHE B 1 108 ? -4.734 1.392 6.633 1 98.44 108 PHE B CA 1
ATOM 2081 C C . PHE B 1 108 ? -5.547 1.631 7.898 1 98.44 108 PHE B C 1
ATOM 2083 O O . PHE B 1 108 ? -5.816 0.696 8.656 1 98.44 108 PHE B O 1
ATOM 2090 N N . SER B 1 109 ? -5.969 2.906 8.047 1 98.5 109 SER B N 1
ATOM 2091 C CA . SER B 1 109 ? -6.57 3.301 9.312 1 98.5 109 SER B CA 1
ATOM 2092 C C . SER B 1 109 ? -7.125 4.719 9.25 1 98.5 109 SER B C 1
ATOM 2094 O O . SER B 1 109 ? -6.648 5.539 8.453 1 98.5 109 SER B O 1
ATOM 2096 N N . ARG B 1 110 ? -8.039 4.91 10.133 1 98.44 110 ARG B N 1
ATOM 2097 C CA . ARG B 1 110 ? -8.328 6.309 10.445 1 98.44 110 ARG B CA 1
ATOM 2098 C C . ARG B 1 110 ? -7.105 6.992 11.047 1 98.44 110 ARG B C 1
ATOM 2100 O O . ARG B 1 110 ? -6.359 6.383 11.82 1 98.44 110 ARG B O 1
ATOM 2107 N N . ASN B 1 111 ? -6.855 8.164 10.625 1 98.25 111 ASN B N 1
ATOM 2108 C CA . ASN B 1 111 ? -5.953 9.133 11.242 1 98.25 111 ASN B CA 1
ATOM 2109 C C . ASN B 1 111 ? -6.719 10.289 11.875 1 98.25 111 ASN B C 1
ATOM 2111 O O . ASN B 1 111 ? -7.051 11.266 11.203 1 98.25 111 ASN B O 1
ATOM 2115 N N . PRO B 1 112 ? -7.059 10.148 13.188 1 98 112 PRO B N 1
ATOM 2116 C CA . PRO B 1 112 ? -7.867 11.18 13.836 1 98 112 PRO B CA 1
ATOM 2117 C C . PRO B 1 112 ? -7.055 12.422 14.195 1 98 112 PRO B C 1
ATOM 2119 O O . PRO B 1 112 ? -6.707 12.617 15.359 1 98 112 PRO B O 1
ATOM 2122 N N . VAL B 1 113 ? -6.898 13.242 13.273 1 94.44 113 VAL B N 1
ATOM 2123 C CA . VAL B 1 113 ? -5.984 14.383 13.328 1 94.44 113 VAL B CA 1
ATOM 2124 C C . VAL B 1 113 ? -6.363 15.297 14.492 1 94.44 113 VAL B C 1
ATOM 2126 O O . VAL B 1 113 ? -5.5 15.938 15.094 1 94.44 113 VAL B O 1
ATOM 2129 N N . ALA B 1 114 ? -7.559 15.328 14.852 1 93.69 114 ALA B N 1
ATOM 2130 C CA . ALA B 1 114 ? -8.039 16.203 15.914 1 93.69 114 ALA B CA 1
ATOM 2131 C C . ALA B 1 114 ? -7.652 15.672 17.281 1 93.69 114 ALA B C 1
ATOM 2133 O O . ALA B 1 114 ? -7.742 16.391 18.281 1 93.69 114 ALA B O 1
ATOM 2134 N N . GLU B 1 115 ? -7.277 14.422 17.328 1 93.56 115 GLU B N 1
ATOM 2135 C CA . GLU B 1 115 ? -6.82 13.859 18.594 1 93.56 115 GLU B CA 1
ATOM 2136 C C . GLU B 1 115 ? -5.383 14.266 18.891 1 93.56 115 GLU B C 1
ATOM 2138 O O . GLU B 1 115 ? -4.445 13.758 18.266 1 93.56 115 GLU B O 1
ATOM 2143 N N . LEU B 1 116 ? -5.219 15.266 19.781 1 90.69 116 LEU B N 1
ATOM 2144 C CA . LEU B 1 116 ? -3.922 15.812 20.156 1 90.69 116 LEU B CA 1
ATOM 2145 C C . LEU B 1 116 ? -3.533 15.367 21.562 1 90.69 116 LEU B C 1
ATOM 2147 O O . LEU B 1 116 ? -4.398 15.078 22.391 1 90.69 116 LEU B O 1
ATOM 2151 N N . PRO B 1 117 ? -2.262 15.203 21.906 1 94.25 117 PRO B N 1
ATOM 2152 C CA . PRO B 1 117 ? -1.119 15.539 21.047 1 94.25 117 PRO B CA 1
ATOM 2153 C C . PRO B 1 117 ? -0.678 14.367 20.172 1 94.25 117 PRO B C 1
ATOM 2155 O O . PRO B 1 117 ? 0.113 14.555 19.234 1 94.25 117 PRO B O 1
ATOM 2158 N N . GLU B 1 118 ? -1.141 13.141 20.547 1 96.88 118 GLU B N 1
ATOM 2159 C CA . GLU B 1 118 ? -0.742 11.938 19.828 1 96.88 118 GLU B CA 1
ATOM 2160 C C . GLU B 1 118 ? -1.955 11.086 19.469 1 96.88 118 GLU B C 1
ATOM 2162 O O . GLU B 1 118 ? -2.934 11.031 20.203 1 96.88 118 GLU B O 1
ATOM 2167 N N . ARG B 1 119 ? -1.931 10.414 18.375 1 98.12 119 ARG B N 1
ATOM 2168 C CA . ARG B 1 119 ? -2.957 9.492 17.906 1 98.12 119 ARG B CA 1
ATOM 2169 C C . ARG B 1 119 ? -2.334 8.211 17.359 1 98.12 119 ARG B C 1
ATOM 2171 O O . ARG B 1 119 ? -1.108 8.078 17.312 1 98.12 119 ARG B O 1
ATOM 2178 N N . GLU B 1 120 ? -3.199 7.266 17.062 1 98.5 120 GLU B N 1
ATOM 2179 C CA . GLU B 1 120 ? -2.695 5.957 16.656 1 98.5 120 GLU B CA 1
ATOM 2180 C C . GLU B 1 120 ? -3.326 5.504 15.344 1 98.5 120 GLU B C 1
ATOM 2182 O O . GLU B 1 120 ? -4.477 5.84 15.047 1 98.5 120 GLU B O 1
ATOM 2187 N N . MET B 1 121 ? -2.518 4.797 14.547 1 98.5 121 MET B N 1
ATOM 2188 C CA . MET B 1 121 ? -2.99 4.152 13.32 1 98.5 121 MET B CA 1
ATOM 2189 C C . MET B 1 121 ? -2.566 2.688 13.281 1 98.5 121 MET B C 1
ATOM 2191 O O . MET B 1 121 ? -1.597 2.299 13.938 1 98.5 121 MET B O 1
ATOM 2195 N N . ALA B 1 122 ? -3.283 1.938 12.508 1 98.56 122 ALA B N 1
ATOM 2196 C CA . ALA B 1 122 ? -3.02 0.503 12.422 1 98.56 122 ALA B CA 1
ATOM 2197 C C . ALA B 1 122 ? -2.072 0.188 11.273 1 98.56 122 ALA B C 1
ATOM 2199 O O . ALA B 1 122 ? -2.209 0.743 10.18 1 98.56 122 ALA B O 1
ATOM 2200 N N . VAL B 1 123 ? -1.087 -0.723 11.492 1 98.25 123 VAL B N 1
ATOM 2201 C CA . VAL B 1 123 ? -0.255 -1.322 10.453 1 98.25 123 VAL B CA 1
ATOM 2202 C C . VAL B 1 123 ? -0.882 -2.633 9.977 1 98.25 123 VAL B C 1
ATOM 2204 O O . VAL B 1 123 ? -1.206 -3.502 10.797 1 98.25 123 VAL B O 1
ATOM 2207 N N . VAL B 1 124 ? -0.951 -2.816 8.656 1 97.56 124 VAL B N 1
ATOM 2208 C CA . VAL B 1 124 ? -1.789 -3.91 8.172 1 97.56 124 VAL B CA 1
ATOM 2209 C C . VAL B 1 124 ? -0.932 -4.926 7.426 1 97.56 124 VAL B C 1
ATOM 2211 O O . VAL B 1 124 ? -1.404 -6.012 7.082 1 97.56 124 VAL B O 1
ATOM 2214 N N . GLY B 1 125 ? 0.293 -4.609 7.156 1 96.62 125 GLY B N 1
ATOM 2215 C CA . GLY B 1 125 ? 1.17 -5.527 6.449 1 96.62 125 GLY B CA 1
ATOM 2216 C C . GLY B 1 125 ? 2.568 -4.977 6.238 1 96.62 125 GLY B C 1
ATOM 2217 O O . GLY B 1 125 ? 2.855 -3.84 6.617 1 96.62 125 GLY B O 1
ATOM 2218 N N . GLY B 1 126 ? 3.414 -5.875 5.574 1 97.12 126 GLY B N 1
ATOM 2219 C CA . GLY B 1 126 ? 4.781 -5.465 5.297 1 97.12 126 GLY B CA 1
ATOM 2220 C C . GLY B 1 126 ? 5.488 -6.379 4.309 1 97.12 126 GLY B C 1
ATOM 2221 O O . GLY B 1 126 ? 4.996 -7.465 3.998 1 97.12 126 GLY B O 1
ATOM 2222 N N . ARG B 1 127 ? 6.57 -5.871 3.844 1 96.38 127 ARG B N 1
ATOM 2223 C CA . ARG B 1 127 ? 7.422 -6.629 2.932 1 96.38 127 ARG B CA 1
ATOM 2224 C C . ARG B 1 127 ? 8.891 -6.52 3.332 1 96.38 127 ARG B C 1
ATOM 2226 O O . ARG B 1 127 ? 9.258 -5.648 4.121 1 96.38 127 ARG B O 1
ATOM 2233 N N . GLY B 1 128 ? 9.664 -7.355 2.684 1 95.19 128 GLY B N 1
ATOM 2234 C CA . GLY B 1 128 ? 11.07 -7.367 3.047 1 95.19 128 GLY B CA 1
ATOM 2235 C C . GLY B 1 128 ? 11.32 -7.84 4.469 1 95.19 128 GLY B C 1
ATOM 2236 O O . GLY B 1 128 ? 10.844 -8.906 4.863 1 95.19 128 GLY B O 1
ATOM 2237 N N . LYS B 1 129 ? 12 -7.043 5.242 1 94.81 129 LYS B N 1
ATOM 2238 C CA . LYS B 1 129 ? 12.297 -7.383 6.633 1 94.81 129 LYS B CA 1
ATOM 2239 C C . LYS B 1 129 ? 11.055 -7.258 7.508 1 94.81 129 LYS B C 1
ATOM 2241 O O . LYS B 1 129 ? 11.047 -7.707 8.656 1 94.81 129 LYS B O 1
ATOM 2246 N N . PHE B 1 130 ? 10.008 -6.711 6.957 1 95.94 130 PHE B N 1
ATOM 2247 C CA . PHE B 1 130 ? 8.766 -6.551 7.711 1 95.94 130 PHE B CA 1
ATOM 2248 C C . PHE B 1 130 ? 7.711 -7.539 7.234 1 95.94 130 PHE B C 1
ATOM 2250 O O . PHE B 1 130 ? 6.516 -7.328 7.449 1 95.94 130 PHE B O 1
ATOM 2257 N N . ARG B 1 131 ? 8.047 -8.57 6.621 1 93.94 131 ARG B N 1
ATOM 2258 C CA . ARG B 1 131 ? 7.082 -9.555 6.148 1 93.94 131 ARG B CA 1
ATOM 2259 C C . ARG B 1 131 ? 6.137 -9.977 7.266 1 93.94 131 ARG B C 1
ATOM 2261 O O . ARG B 1 131 ? 6.562 -10.188 8.406 1 93.94 131 ARG B O 1
ATOM 2268 N N . LEU B 1 132 ? 4.844 -10.055 6.945 1 93.44 132 LEU B N 1
ATOM 2269 C CA . LEU B 1 132 ? 3.787 -10.516 7.84 1 93.44 132 LEU B CA 1
ATOM 2270 C C . LEU B 1 132 ? 3.562 -9.516 8.969 1 93.44 132 LEU B C 1
ATOM 2272 O O . LEU B 1 132 ? 2.885 -9.836 9.953 1 93.44 132 LEU B O 1
ATOM 2276 N N . ALA B 1 133 ? 4.059 -8.352 8.82 1 94.62 133 ALA B N 1
ATOM 2277 C CA . ALA B 1 133 ? 4.008 -7.383 9.922 1 94.62 133 ALA B CA 1
ATOM 2278 C C . ALA B 1 133 ? 2.568 -7.008 10.258 1 94.62 133 ALA B C 1
ATOM 2280 O O . ALA B 1 133 ? 1.737 -6.844 9.359 1 94.62 133 ALA B O 1
ATOM 2281 N N . ARG B 1 134 ? 2.357 -6.887 11.523 1 94.94 134 ARG B N 1
ATOM 2282 C CA . ARG B 1 134 ? 1.217 -6.227 12.148 1 94.94 134 ARG B CA 1
ATOM 2283 C C . ARG B 1 134 ? 1.669 -5.309 13.281 1 94.94 134 ARG B C 1
ATOM 2285 O O . ARG B 1 134 ? 2.74 -5.508 13.852 1 94.94 134 ARG B O 1
ATOM 2292 N N . GLY B 1 135 ? 0.875 -4.324 13.516 1 97.12 135 GLY B N 1
ATOM 2293 C CA . GLY B 1 135 ? 1.229 -3.428 14.602 1 97.12 135 GLY B CA 1
ATOM 2294 C C . GLY B 1 135 ? 0.474 -2.111 14.562 1 97.12 135 GLY B C 1
ATOM 2295 O O . GLY B 1 135 ? -0.684 -2.068 14.141 1 97.12 135 GLY B O 1
ATOM 2296 N N . PHE B 1 136 ? 1.118 -1.141 15.164 1 98.19 136 PHE B N 1
ATOM 2297 C CA . PHE B 1 136 ? 0.529 0.192 15.203 1 98.19 136 PHE B CA 1
ATOM 2298 C C . PHE B 1 136 ? 1.613 1.264 15.188 1 98.19 136 PHE B C 1
ATOM 2300 O O . PHE B 1 136 ? 2.783 0.973 15.445 1 98.19 136 PHE B O 1
ATOM 2307 N N . VAL B 1 137 ? 1.173 2.414 14.82 1 98.25 137 VAL B N 1
ATOM 2308 C CA . VAL B 1 137 ? 2.051 3.578 14.867 1 98.25 137 VAL B CA 1
ATOM 2309 C C . VAL B 1 137 ? 1.403 4.676 15.711 1 98.25 137 VAL B C 1
ATOM 2311 O O . VAL B 1 137 ? 0.202 4.93 15.594 1 98.25 137 VAL B O 1
ATOM 2314 N N . ARG B 1 138 ? 2.201 5.223 16.547 1 98.25 138 ARG B N 1
ATOM 2315 C CA . ARG B 1 138 ? 1.817 6.465 17.203 1 98.25 138 ARG B CA 1
ATOM 2316 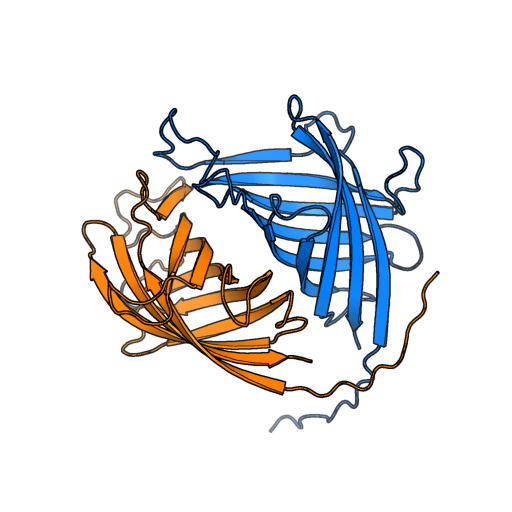C C . ARG B 1 138 ? 2.285 7.68 16.406 1 98.25 138 ARG B C 1
ATOM 2318 O O . ARG B 1 138 ? 3.436 7.73 15.961 1 98.25 138 ARG B O 1
ATOM 2325 N N . VAL B 1 139 ? 1.423 8.609 16.25 1 98 139 VAL B N 1
ATOM 2326 C CA . VAL B 1 139 ? 1.653 9.703 15.305 1 98 139 VAL B CA 1
ATOM 2327 C C . VAL B 1 139 ? 1.57 11.039 16.031 1 98 139 VAL B C 1
ATOM 2329 O O . VAL B 1 139 ? 0.662 11.258 16.844 1 98 139 VAL B O 1
ATOM 2332 N N . LYS B 1 140 ? 2.48 11.859 15.75 1 96.81 140 LYS B N 1
ATOM 2333 C CA . LYS B 1 140 ? 2.49 13.227 16.266 1 96.81 140 LYS B CA 1
ATOM 2334 C C . LYS B 1 140 ? 2.828 14.227 15.164 1 96.81 140 LYS B C 1
ATOM 2336 O O . LYS B 1 140 ? 3.838 14.078 14.477 1 96.81 140 LYS B O 1
ATOM 2341 N N . THR B 1 141 ? 1.956 15.172 15.008 1 94.19 141 THR B N 1
ATOM 2342 C CA . THR B 1 141 ? 2.277 16.25 14.078 1 94.19 141 THR B CA 1
ATOM 2343 C C . THR B 1 141 ? 3.316 17.188 14.68 1 94.19 141 THR B C 1
ATOM 2345 O O . THR B 1 141 ? 3.068 17.828 15.711 1 94.19 141 THR B O 1
ATOM 2348 N N . HIS B 1 142 ? 4.387 17.312 14.062 1 92.19 142 HIS B N 1
ATOM 2349 C CA . HIS B 1 142 ? 5.496 18.125 14.547 1 92.19 142 HIS B CA 1
ATOM 2350 C C . HIS B 1 142 ? 5.406 19.562 14.008 1 92.19 142 HIS B C 1
ATOM 2352 O O . HIS B 1 142 ? 5.836 20.5 14.68 1 92.19 142 HIS B O 1
ATOM 2358 N N . TYR B 1 143 ? 4.969 19.641 12.812 1 88.88 143 TYR B N 1
ATOM 2359 C CA . TYR B 1 143 ? 4.809 20.938 12.148 1 88.88 143 TYR B CA 1
ATOM 2360 C C . TYR B 1 143 ? 3.674 20.875 11.133 1 88.88 143 TYR B C 1
ATOM 2362 O O . TYR B 1 143 ? 3.482 19.859 10.453 1 88.88 143 TYR B O 1
ATOM 2370 N N . PHE B 1 144 ? 2.891 21.953 11.094 1 87.56 144 PHE B N 1
ATOM 2371 C CA . PHE B 1 144 ? 1.818 22.031 10.109 1 87.56 144 PHE B CA 1
ATOM 2372 C C . PHE B 1 144 ? 1.698 23.438 9.547 1 87.56 144 PHE B C 1
ATOM 2374 O O . PHE B 1 144 ? 1.526 24.391 10.297 1 87.56 144 PHE B O 1
ATOM 2381 N N . ASN B 1 145 ? 1.925 23.453 8.234 1 83 145 ASN B N 1
ATOM 2382 C CA . ASN B 1 145 ? 1.652 24.688 7.484 1 83 145 ASN B CA 1
ATOM 2383 C C . ASN B 1 145 ? 0.34 24.594 6.715 1 83 145 ASN B C 1
ATOM 2385 O O . ASN B 1 145 ? 0.288 23.984 5.641 1 83 145 ASN B O 1
ATOM 2389 N N . ALA B 1 146 ? -0.696 25.266 7.141 1 75.5 146 ALA B N 1
ATOM 2390 C CA . ALA B 1 146 ? -2.039 25.125 6.582 1 75.5 146 ALA B CA 1
ATOM 2391 C C . ALA B 1 146 ? -2.143 25.797 5.215 1 75.5 146 ALA B C 1
ATOM 2393 O O . ALA B 1 146 ? -2.998 25.438 4.402 1 75.5 146 ALA B O 1
ATOM 2394 N N . ILE B 1 147 ? -1.275 26.75 4.957 1 71.25 147 ILE B N 1
ATOM 2395 C CA . ILE B 1 147 ? -1.323 27.5 3.707 1 71.25 147 ILE B CA 1
ATOM 2396 C C . ILE B 1 147 ? -0.839 26.609 2.559 1 71.25 147 ILE B C 1
ATOM 2398 O O . ILE B 1 147 ? -1.509 26.5 1.53 1 71.25 147 ILE B O 1
ATOM 2402 N N . MET B 1 148 ? 0.256 25.938 2.787 1 67.88 148 MET B N 1
ATOM 2403 C CA . MET B 1 148 ? 0.823 25.109 1.722 1 67.88 148 MET B CA 1
ATOM 2404 C C . MET B 1 148 ? 0.385 23.656 1.862 1 67.88 148 MET B C 1
ATOM 2406 O O . MET B 1 148 ? 0.502 22.875 0.917 1 67.88 148 MET B O 1
ATOM 2410 N N . GLY B 1 149 ? -0.144 23.344 3.035 1 73.75 149 GLY B N 1
ATOM 2411 C CA . GLY B 1 149 ? -0.514 21.953 3.307 1 73.75 149 GLY B CA 1
ATOM 2412 C C . GLY B 1 149 ? 0.667 21.094 3.703 1 73.75 149 GLY B C 1
ATOM 2413 O O . GLY B 1 149 ? 0.559 19.859 3.732 1 73.75 149 GLY B O 1
ATOM 2414 N N . ASP B 1 150 ? 1.81 21.75 3.949 1 80.62 150 ASP B N 1
ATOM 2415 C CA . ASP B 1 150 ? 3.02 21.016 4.324 1 80.62 150 ASP B CA 1
ATOM 2416 C C . ASP B 1 150 ? 2.986 20.625 5.797 1 80.62 150 ASP B C 1
ATOM 2418 O O . ASP B 1 150 ? 2.486 21.375 6.637 1 80.62 150 ASP B O 1
ATOM 2422 N N . ASN B 1 151 ? 3.482 19.5 6.016 1 89.25 151 ASN B N 1
ATOM 2423 C CA . ASN B 1 151 ? 3.547 19.016 7.391 1 89.25 151 ASN B CA 1
ATOM 2424 C C . ASN B 1 151 ? 4.742 18.094 7.613 1 89.25 151 ASN B C 1
ATOM 2426 O O . ASN B 1 151 ? 5.305 17.562 6.656 1 89.25 151 ASN B O 1
ATOM 2430 N N . ILE B 1 152 ? 5.188 18.125 8.852 1 93.62 152 ILE B N 1
ATOM 2431 C CA . ILE B 1 152 ? 6.129 17.125 9.367 1 93.62 152 ILE B CA 1
ATOM 2432 C C . ILE B 1 152 ? 5.438 16.25 10.406 1 93.62 152 ILE B C 1
ATOM 2434 O O . ILE B 1 152 ? 4.895 16.75 11.391 1 93.62 152 ILE B O 1
ATOM 2438 N N . VAL B 1 153 ? 5.434 14.977 10.133 1 95.81 153 VAL B N 1
ATOM 2439 C CA . VAL B 1 153 ? 4.738 14.047 11.016 1 95.81 153 VAL B CA 1
ATOM 2440 C C . VAL B 1 153 ? 5.715 12.984 11.523 1 95.81 153 VAL B C 1
ATOM 2442 O O . VAL B 1 153 ? 6.438 12.367 10.742 1 95.81 153 VAL B O 1
ATOM 2445 N N . LYS B 1 154 ? 5.73 12.844 12.836 1 96.94 154 LYS B N 1
ATOM 2446 C CA . LYS B 1 154 ? 6.555 11.82 13.477 1 96.94 154 LYS B CA 1
ATOM 2447 C C . LYS B 1 154 ? 5.754 10.547 13.719 1 96.94 154 LYS B C 1
ATOM 2449 O O . LYS B 1 154 ? 4.602 10.609 14.156 1 96.94 154 LYS B O 1
ATOM 2454 N N . TYR B 1 155 ? 6.379 9.43 13.461 1 97.56 155 TYR B N 1
ATOM 2455 C CA . TYR B 1 155 ? 5.789 8.109 13.656 1 97.56 155 TYR B CA 1
ATOM 2456 C C . TYR B 1 155 ? 6.656 7.258 14.578 1 97.56 155 TYR B C 1
ATOM 2458 O O . TYR B 1 155 ? 7.848 7.078 14.328 1 97.56 155 TYR B O 1
ATOM 2466 N N . LYS B 1 156 ? 6.055 6.703 15.562 1 97.56 156 LYS B N 1
ATOM 2467 C CA . LYS B 1 156 ? 6.648 5.641 16.375 1 97.56 156 LYS B CA 1
ATOM 2468 C C . LYS B 1 156 ? 5.953 4.309 16.125 1 97.56 156 LYS B C 1
ATOM 2470 O O . LYS B 1 156 ? 4.883 4.047 16.672 1 97.56 156 LYS B O 1
ATOM 2475 N N . ALA B 1 157 ? 6.641 3.479 15.398 1 97.31 157 ALA B N 1
ATOM 2476 C CA . ALA B 1 157 ? 6.027 2.23 14.953 1 97.31 157 ALA B CA 1
ATOM 2477 C C . ALA B 1 157 ? 6.414 1.071 15.867 1 97.31 157 ALA B C 1
ATOM 2479 O O . ALA B 1 157 ? 7.586 0.928 16.234 1 97.31 157 ALA B O 1
ATOM 2480 N N . THR B 1 158 ? 5.48 0.318 16.234 1 97.31 158 THR B N 1
ATOM 2481 C CA . THR B 1 158 ? 5.645 -0.986 16.875 1 97.31 158 THR B CA 1
ATOM 2482 C C . THR B 1 158 ? 5.121 -2.098 15.969 1 97.31 158 THR B C 1
ATOM 2484 O O . THR B 1 158 ? 3.916 -2.207 15.742 1 97.31 158 THR B O 1
ATOM 2487 N N . LEU B 1 159 ? 6.09 -2.885 15.453 1 96.19 159 LEU B N 1
ATOM 2488 C CA . LEU B 1 159 ? 5.746 -3.928 14.492 1 96.19 159 LEU B CA 1
ATOM 2489 C C . LEU B 1 159 ? 6.078 -5.309 15.055 1 96.19 159 LEU B C 1
ATOM 2491 O O . LEU B 1 159 ? 7.164 -5.52 15.594 1 96.19 159 LEU B O 1
ATOM 2495 N N . ILE B 1 160 ? 5.109 -6.227 14.938 1 92.25 160 ILE B N 1
ATOM 2496 C CA . ILE B 1 160 ? 5.375 -7.648 15.148 1 92.25 160 ILE B CA 1
ATOM 2497 C C . ILE B 1 160 ? 5.52 -8.344 13.797 1 92.25 160 ILE B C 1
ATOM 2499 O O . ILE B 1 160 ? 4.676 -8.18 12.914 1 92.25 160 ILE B O 1
ATOM 2503 N N . HIS B 1 161 ? 6.672 -8.93 13.672 1 83.5 161 HIS B N 1
ATOM 2504 C CA . HIS B 1 161 ? 6.918 -9.68 12.438 1 83.5 161 HIS B CA 1
ATOM 2505 C C . HIS B 1 161 ? 7.559 -11.031 12.734 1 83.5 161 HIS B C 1
ATOM 2507 O O . HIS B 1 161 ? 7.91 -11.32 13.883 1 83.5 161 HIS B O 1
ATOM 2513 N N . TYR B 1 162 ? 7.645 -11.828 11.625 1 75 162 TYR B N 1
ATOM 2514 C CA . TYR B 1 162 ? 8.062 -13.211 11.859 1 75 162 TYR B CA 1
ATOM 2515 C C . TYR B 1 162 ? 9.297 -13.555 11.039 1 75 162 TYR B C 1
ATOM 2517 O O . TYR B 1 162 ? 9.516 -13 9.961 1 75 162 TYR B O 1
#

=== Feature glossary ===
Key to the feature types in this record:

Secondary structure (8-state, DSSP). Secondary structure is the local, repeating backbone conformation. DSSP classifies it into eight states by reading the hydrogen-bond network: three helix types (H, G, I), two β types (E, B), two non-regular types (T, S), and unstructured coil (-).

Backbone torsions (φ/ψ). Backbone dihedral angles. Every residue except chain termini has a φ (preceding-C → N → Cα → C) and a ψ (N → Cα → C → next-N). They are reported in degrees following the IUPAC sign convention. Secondary structure is essentially a statement about which (φ, ψ) basin each residue occupies.

Predicted aligned error. Predicted Aligned Error (PAE) is an AlphaFold confidence matrix: entry (i, j) is the expected error in the position of residue j, in ångströms, when the prediction is superimposed on the true structure at residue i. Low PAE within a block of residues means that block is internally rigid and well-predicted; high PAE between two blocks means their relative placement is uncertain even if each block individually is confident.

B-factor. B-factor (Debye–Waller factor) reflects atomic displacement in the crystal lattice. It is an experimental observable (units Å²), not a prediction; low values mean the atom is pinned down, high values mean it moves or is heterogeneous across the crystal.

Secondary structure (3-state, P-SEA). Three-state secondary structure (P-SEA) collapses the eight DSSP classes into helix (a), strand (b), and coil (c). P-SEA assigns these from Cα geometry alone — distances and angles — without requiring backbone oxygens, so it works on any Cα trace.

Sequence. Primary structure: the covalent order of the twenty standard amino acids along the backbone. Two proteins with the same sequence will (almost always) fold to the same structure; two with 30% identity often share a fold but not the details.

pLDDT. pLDDT is the predicted lDDT-Cα score: AlphaFold's confidence that the local environment of each residue (all inter-atomic distances within 15 Å) is correctly placed. It is a per-residue number between 0 and 100, with higher meaning more reliable.

InterPro / GO / CATH / organism. Functional annotations link the protein to curated databases. InterPro entries identify conserved domains and families by matching the sequence against member-database signatures (Pfam, PROSITE, CDD, …). Gene Ontology (GO) terms describe molecular function, biological process, and cellular component in a controlled vocabulary. CATH places the structure in a hierarchical fold classification (Class/Architecture/Topology/Homologous-superfamily). The organism is the source species.

Contact-map, Ramachandran, and PAE plots. Three diagnostic plots accompany the record. The Cα contact map visualizes the tertiary structure as a 2D adjacency matrix (8 Å cutoff, sequence-local contacts suppressed). The Ramachandran plot shows the distribution of backbone (φ, ψ) torsions, with points in the α and β basins reflecting secondary structure content. The PAE plot shows AlphaFold's inter-residue confidence as a color matrix.

mmCIF coordinates. The mmCIF table is the protein's shape written out atom by atom. For each backbone N, Cα, C, and carbonyl O, it records an (x, y, z) coordinate triple in Å plus the residue type, chain letter, and residue number.

Radius of gyration, Cα contacts, bounding box. Three whole-structure scalars: the radius of gyration (RMS distance of Cα from centroid, in Å), the count of Cα–Cα contacts (pairs closer than 8 Å and separated by more than four residues in sequence — i.e. tertiary, not local, contacts), and the bounding-box dimensions. Together they distinguish compact globular folds from extended fibres or disordered chains.

Foldseek 3Di. The Foldseek 3Di string encodes local tertiary geometry as a 20-letter alphabet — one character per residue — derived from the relative positions of nearby Cα atoms. Unlike the amino-acid sequence, 3Di is a direct function of the 3D structure, so two proteins with the same fold have similar 3Di strings even at low sequence identity.

Rendered structure images. Six rendered views show the 3D structure from the faces of a cube — i.e. along ±x, ±y, ±z. Rendering representation is drawn randomly per protein from cartoon (secondary-structure ribbons), sticks (backbone bonds), or molecular surface; coloring is either N→C rainbow (blue at the N-terminus through red at the C-terminus) or one color per chain.

Nearest PDB structures. The Foldseek neighbor list gives the closest experimentally determined structures in the PDB, ranked by structural alignment. TM-score near 1 means near-identical fold; near 0.3 means only rough topology match. This is how one finds what a novel AlphaFold prediction most resembles in the solved-structure universe.

Solvent-accessible surface area. SASA measures how much of the protein is reachable by solvent. It is computed by rolling a water-sized probe over the atomic surface and summing the exposed area (Å²). Per-residue SASA distinguishes core (buried, low SASA) from surface (exposed, high SASA) residues; total SASA is a whole-molecule size measure.